Protein AF-A0A3P1WGZ5-F1 (afdb_monomer_lite)

Structure (mmCIF, N/CA/C/O backbone):
data_AF-A0A3P1WGZ5-F1
#
_entry.id   AF-A0A3P1WGZ5-F1
#
loop_
_atom_site.group_PDB
_atom_site.id
_atom_site.type_symbol
_atom_site.label_atom_id
_atom_site.label_alt_id
_atom_site.label_comp_id
_atom_site.label_asym_id
_atom_site.label_entity_id
_atom_site.label_seq_id
_atom_site.pdbx_PDB_ins_code
_atom_site.Cartn_x
_atom_site.Cartn_y
_atom_site.Cartn_z
_atom_site.occupancy
_atom_site.B_iso_or_equiv
_atom_site.auth_seq_id
_atom_site.auth_comp_id
_atom_site.auth_asym_id
_atom_site.auth_atom_id
_atom_site.pdbx_PDB_model_num
ATOM 1 N N . MET A 1 1 ? -11.649 12.229 17.590 1.00 57.16 1 MET A N 1
ATOM 2 C CA . MET A 1 1 ? -11.591 11.712 16.205 1.00 57.16 1 MET A CA 1
ATOM 3 C C . MET A 1 1 ? -12.586 10.588 16.019 1.00 57.16 1 MET A C 1
ATOM 5 O O . MET A 1 1 ? -12.747 9.781 16.928 1.00 57.16 1 MET A O 1
ATOM 9 N N . ARG A 1 2 ? -13.285 10.569 14.882 1.00 65.25 2 ARG A N 1
ATOM 10 C CA . ARG A 1 2 ? -14.343 9.593 14.592 1.00 65.25 2 ARG A CA 1
ATOM 11 C C . ARG A 1 2 ? -13.749 8.397 13.845 1.00 65.25 2 ARG A C 1
ATOM 13 O O . ARG A 1 2 ? -13.117 8.584 12.813 1.00 65.25 2 ARG A O 1
ATOM 20 N N . GLU A 1 3 ? -13.953 7.189 14.363 1.00 76.06 3 GLU A N 1
ATOM 21 C CA . GLU A 1 3 ? -13.546 5.959 13.672 1.00 76.06 3 GLU A CA 1
ATOM 22 C C . GLU A 1 3 ? -14.328 5.791 12.366 1.00 76.06 3 GLU A C 1
ATOM 24 O O . GLU A 1 3 ? -15.532 6.062 12.319 1.00 76.06 3 GLU A O 1
ATOM 29 N N . GLY A 1 4 ? -13.640 5.363 11.307 1.00 80.19 4 GLY A N 1
ATOM 30 C CA . GLY A 1 4 ? -14.270 5.056 10.030 1.00 80.19 4 GLY A CA 1
ATOM 31 C C . GLY A 1 4 ? -14.997 3.713 10.042 1.00 80.19 4 GLY A C 1
ATOM 32 O O . GLY A 1 4 ? -14.617 2.790 10.761 1.00 80.19 4 GLY A O 1
ATOM 33 N N . HIS A 1 5 ? -16.026 3.584 9.205 1.00 86.38 5 HIS A N 1
ATOM 34 C CA . HIS A 1 5 ? -16.727 2.315 9.041 1.00 86.38 5 HIS A CA 1
ATOM 35 C C . HIS A 1 5 ? -15.844 1.267 8.323 1.00 86.38 5 HIS A C 1
ATOM 37 O O . HIS A 1 5 ? -15.332 1.554 7.235 1.00 86.38 5 HIS A O 1
ATOM 43 N N . PRO A 1 6 ? -15.684 0.043 8.871 1.00 85.25 6 PRO A N 1
ATOM 44 C CA . PRO A 1 6 ? -14.726 -0.951 8.369 1.00 85.25 6 PRO A CA 1
ATOM 45 C C . PRO A 1 6 ? -15.051 -1.430 6.949 1.00 85.25 6 PRO A C 1
ATOM 47 O O . PRO A 1 6 ? -14.148 -1.592 6.140 1.00 85.25 6 PRO A O 1
ATOM 50 N N . VAL A 1 7 ? -16.337 -1.573 6.601 1.00 87.19 7 VAL A N 1
ATOM 51 C CA . VAL A 1 7 ? -16.760 -1.995 5.247 1.00 87.19 7 VAL A CA 1
ATOM 52 C C . VAL A 1 7 ? -16.397 -0.958 4.181 1.00 87.19 7 VAL A C 1
ATOM 54 O O . VAL A 1 7 ? -15.969 -1.323 3.092 1.00 87.19 7 VAL A O 1
ATOM 57 N N . VAL A 1 8 ? -16.522 0.337 4.496 1.00 86.94 8 VAL A N 1
ATOM 58 C CA . VAL A 1 8 ? -16.190 1.406 3.541 1.00 86.94 8 VAL A CA 1
ATOM 59 C C . VAL A 1 8 ? -14.690 1.414 3.281 1.00 86.94 8 VAL A C 1
ATOM 61 O O . VAL A 1 8 ? -14.266 1.457 2.134 1.00 86.94 8 VAL A O 1
ATOM 64 N N . TRP A 1 9 ? -13.888 1.289 4.340 1.00 88.44 9 TRP A N 1
ATOM 65 C CA . TRP A 1 9 ? -12.436 1.200 4.218 1.00 88.44 9 TRP A CA 1
ATOM 66 C C . TRP A 1 9 ? -11.962 -0.078 3.536 1.00 88.44 9 TRP A C 1
ATOM 68 O O . TRP A 1 9 ? -11.010 -0.009 2.766 1.00 88.44 9 TRP A O 1
ATOM 78 N N . LEU A 1 10 ? -12.631 -1.213 3.757 1.00 89.44 10 LEU A N 1
ATOM 79 C CA . LEU A 1 10 ? -12.366 -2.439 3.006 1.00 89.44 10 LEU A CA 1
ATOM 80 C C . LEU A 1 10 ? -12.596 -2.208 1.508 1.00 89.44 10 LEU A C 1
ATOM 82 O O . LEU A 1 10 ? -11.723 -2.518 0.706 1.00 89.44 10 LEU A O 1
ATOM 86 N N . GLY A 1 11 ? -13.725 -1.588 1.148 1.00 87.25 11 GLY A N 1
ATOM 87 C CA . GLY A 1 11 ? -14.019 -1.191 -0.228 1.00 87.25 11 GLY A CA 1
ATOM 88 C C . GLY A 1 11 ? -12.949 -0.266 -0.812 1.00 87.25 11 GLY A C 1
ATOM 89 O O . GLY A 1 11 ? -12.490 -0.499 -1.925 1.00 87.25 11 GLY A O 1
ATOM 90 N N . THR A 1 12 ? -12.488 0.731 -0.051 1.00 88.31 12 THR A N 1
ATOM 91 C CA . THR A 1 12 ? -11.393 1.625 -0.464 1.00 88.31 12 THR A CA 1
ATOM 92 C C . THR A 1 12 ? -10.085 0.875 -0.686 1.00 88.31 12 THR A C 1
ATOM 94 O O . THR A 1 12 ? -9.432 1.106 -1.698 1.00 88.31 12 THR A O 1
ATOM 97 N N . VAL A 1 13 ? -9.701 -0.035 0.215 1.00 91.94 13 VAL A N 1
ATOM 98 C CA . VAL A 1 13 ? -8.492 -0.857 0.055 1.00 91.94 13 VAL A CA 1
ATOM 99 C C . VAL A 1 13 ? -8.608 -1.710 -1.207 1.00 91.94 13 VAL A C 1
ATOM 101 O O . VAL A 1 13 ? -7.726 -1.645 -2.054 1.00 91.94 13 VAL A O 1
ATOM 104 N N . CYS A 1 14 ? -9.716 -2.432 -1.394 1.00 89.88 14 CYS A N 1
ATOM 105 C CA . CYS A 1 14 ? -9.933 -3.254 -2.584 1.00 89.88 14 CYS A CA 1
ATOM 106 C C . CYS A 1 14 ? -9.914 -2.427 -3.880 1.00 89.88 14 CYS A C 1
ATOM 108 O O . CYS A 1 14 ? -9.246 -2.812 -4.839 1.00 89.88 14 CYS A O 1
ATOM 110 N N . ALA A 1 15 ? -10.597 -1.280 -3.914 1.00 86.62 15 ALA A N 1
ATOM 111 C CA . ALA A 1 15 ? -10.634 -0.402 -5.082 1.00 86.62 15 ALA A CA 1
ATOM 112 C C . ALA A 1 15 ? -9.248 0.177 -5.406 1.00 86.62 15 ALA A C 1
ATOM 114 O O . ALA A 1 15 ? -8.806 0.144 -6.548 1.00 86.62 15 ALA A O 1
ATOM 115 N N . VAL A 1 16 ? -8.511 0.656 -4.402 1.00 89.25 16 VAL A N 1
ATOM 116 C CA . VAL A 1 16 ? -7.160 1.193 -4.610 1.00 89.25 16 VAL A CA 1
ATOM 117 C C . VAL A 1 16 ? -6.189 0.096 -5.039 1.00 89.25 16 VAL A C 1
ATOM 119 O O . VAL A 1 16 ? -5.400 0.325 -5.948 1.00 89.25 16 VAL A O 1
ATOM 122 N N . THR A 1 17 ? -6.246 -1.096 -4.441 1.00 90.25 17 THR A N 1
ATOM 123 C CA . THR A 1 17 ? -5.382 -2.218 -4.830 1.00 90.25 17 THR A CA 1
ATOM 124 C C . THR A 1 17 ? -5.672 -2.684 -6.254 1.00 90.25 17 THR A C 1
ATOM 126 O O . THR A 1 17 ? -4.737 -2.885 -7.023 1.00 90.25 17 THR A O 1
ATOM 129 N N . THR A 1 18 ? -6.943 -2.809 -6.638 1.00 87.38 18 THR A N 1
ATOM 130 C CA . THR A 1 18 ? -7.318 -3.185 -8.013 1.00 87.38 18 THR A CA 1
ATOM 131 C C . THR A 1 18 ? -6.883 -2.129 -9.026 1.00 87.38 18 THR A C 1
ATOM 133 O O . THR A 1 18 ? -6.305 -2.490 -10.048 1.00 87.38 18 THR A O 1
ATOM 136 N N . VAL A 1 19 ? -7.045 -0.836 -8.719 1.00 85.88 19 VAL A N 1
ATOM 137 C CA . VAL A 1 19 ? -6.511 0.257 -9.552 1.00 85.88 19 VAL A CA 1
ATOM 138 C C . VAL A 1 19 ? -4.992 0.196 -9.640 1.00 85.88 19 VAL A C 1
ATOM 140 O O . VAL A 1 19 ? -4.451 0.273 -10.738 1.00 85.88 19 VAL A O 1
ATOM 143 N N . ALA A 1 20 ? -4.304 0.027 -8.511 1.00 88.75 20 ALA A N 1
ATOM 144 C CA . ALA A 1 20 ? -2.849 0.006 -8.453 1.00 88.75 20 ALA A CA 1
ATOM 145 C C . ALA A 1 20 ? -2.246 -1.144 -9.270 1.00 88.75 20 ALA A C 1
ATOM 147 O O . ALA A 1 20 ? -1.218 -0.955 -9.910 1.00 88.75 20 ALA A O 1
ATOM 148 N N . VAL A 1 21 ? -2.880 -2.318 -9.261 1.00 88.19 21 VAL A N 1
ATOM 149 C CA . VAL A 1 21 ? -2.417 -3.497 -10.010 1.00 88.19 21 VAL A CA 1
ATOM 150 C C . VAL A 1 21 ? -2.845 -3.447 -11.480 1.00 88.19 21 VAL A C 1
ATOM 152 O O . VAL A 1 21 ? -2.109 -3.919 -12.341 1.00 88.19 21 VAL A O 1
ATOM 155 N N . GLY A 1 22 ? -4.023 -2.892 -11.777 1.00 82.56 22 GLY A N 1
ATOM 156 C CA . GLY A 1 22 ? -4.609 -2.909 -13.119 1.00 82.56 22 GLY A CA 1
ATOM 157 C C . GLY A 1 22 ? -4.162 -1.778 -14.046 1.00 82.56 22 GLY A C 1
ATOM 158 O O . GLY A 1 22 ? -4.355 -1.883 -15.254 1.00 82.56 22 GLY A O 1
ATOM 159 N N . THR A 1 23 ? -3.586 -0.693 -13.519 1.00 81.19 23 THR A N 1
ATOM 160 C CA . THR A 1 23 ? -3.207 0.476 -14.327 1.00 81.19 23 THR A CA 1
ATOM 161 C C . THR A 1 23 ? -1.720 0.493 -14.678 1.00 81.19 23 THR A C 1
ATOM 163 O O . THR A 1 23 ? -0.855 0.255 -13.837 1.00 81.19 23 THR A O 1
ATOM 166 N N . THR A 1 24 ? -1.412 0.863 -15.919 1.00 81.88 24 THR A N 1
ATOM 167 C CA . THR A 1 24 ? -0.047 1.156 -16.394 1.00 81.88 24 THR A CA 1
ATOM 168 C C . THR A 1 24 ? 0.237 2.662 -16.461 1.00 81.88 24 THR A C 1
ATOM 170 O O . THR A 1 24 ? 1.348 3.082 -16.781 1.00 81.88 24 THR A O 1
ATOM 173 N N . ASN A 1 25 ? -0.751 3.501 -16.127 1.00 83.25 25 ASN A N 1
ATOM 174 C CA . ASN A 1 25 ? -0.640 4.955 -16.210 1.00 83.25 25 ASN A CA 1
ATOM 175 C C . ASN A 1 25 ? 0.174 5.527 -15.039 1.00 83.25 25 ASN A C 1
ATOM 177 O O . ASN A 1 25 ? -0.359 5.772 -13.953 1.00 83.25 25 ASN A O 1
ATOM 181 N N . LEU A 1 26 ? 1.453 5.815 -15.289 1.00 85.19 26 LEU A N 1
ATOM 182 C CA . LEU A 1 26 ? 2.400 6.372 -14.313 1.00 85.19 26 LEU A CA 1
ATOM 183 C C . LEU A 1 26 ? 1.902 7.656 -13.638 1.00 85.19 26 LEU A C 1
ATOM 185 O O . LEU A 1 26 ? 1.969 7.770 -12.416 1.00 85.19 26 LEU A O 1
ATOM 189 N N . ILE A 1 27 ? 1.369 8.605 -14.417 1.00 85.81 27 ILE A N 1
ATOM 190 C CA . ILE A 1 27 ? 0.867 9.889 -13.896 1.00 85.81 27 ILE A CA 1
ATOM 191 C C . ILE A 1 27 ? -0.293 9.649 -12.924 1.00 85.81 27 ILE A C 1
ATOM 193 O O . ILE A 1 27 ? -0.333 10.226 -11.838 1.00 85.81 27 ILE A O 1
ATOM 197 N N . GLY A 1 28 ? -1.209 8.749 -13.288 1.00 83.12 28 GLY A N 1
ATOM 198 C CA . GLY A 1 28 ? -2.338 8.383 -12.444 1.00 83.12 28 GLY A CA 1
ATOM 199 C C . GLY A 1 28 ? -1.901 7.730 -11.132 1.00 83.12 28 GLY A C 1
ATOM 200 O O . GLY A 1 28 ? -2.386 8.104 -10.066 1.00 83.12 28 GLY A O 1
ATOM 201 N N . LEU A 1 29 ? -0.939 6.804 -11.190 1.00 87.44 29 LEU A N 1
ATOM 202 C CA . LEU A 1 29 ? -0.378 6.160 -9.999 1.00 87.44 29 LEU A CA 1
ATOM 203 C C . LEU A 1 29 ? 0.360 7.144 -9.092 1.00 87.44 29 LEU A C 1
ATOM 205 O O . LEU A 1 29 ? 0.154 7.121 -7.881 1.00 87.44 29 LEU A O 1
ATOM 209 N N . ALA A 1 30 ? 1.190 8.021 -9.657 1.00 90.00 30 ALA A N 1
ATOM 210 C CA . ALA A 1 30 ? 1.905 9.040 -8.893 1.00 90.00 30 ALA A CA 1
ATOM 211 C C . ALA A 1 30 ? 0.924 9.975 -8.171 1.00 90.00 30 ALA A C 1
ATOM 213 O O . ALA A 1 30 ? 1.084 10.254 -6.981 1.00 90.00 30 ALA A O 1
ATOM 214 N N . TRP A 1 31 ? -0.140 10.391 -8.862 1.00 91.56 31 TRP A N 1
ATOM 215 C CA . TRP A 1 31 ? -1.196 11.206 -8.274 1.00 91.56 31 TRP A CA 1
ATOM 216 C C . TRP A 1 31 ? -1.963 10.473 -7.167 1.00 91.56 31 TRP A C 1
ATOM 218 O O . TRP A 1 31 ? -2.209 11.037 -6.101 1.00 91.56 31 TRP A O 1
ATOM 228 N N . LEU A 1 32 ? -2.297 9.197 -7.378 1.00 89.56 32 LEU A N 1
ATOM 229 C CA . LEU A 1 32 ? -2.940 8.352 -6.371 1.00 89.56 32 LEU A CA 1
ATOM 230 C C . LEU A 1 32 ? -2.070 8.216 -5.114 1.00 89.56 32 LEU A C 1
ATOM 232 O O . LEU A 1 32 ? -2.565 8.387 -4.001 1.00 89.56 32 LEU A O 1
ATOM 236 N N . VAL A 1 33 ? -0.768 7.971 -5.285 1.00 93.12 33 VAL A N 1
ATOM 237 C CA . VAL A 1 33 ? 0.209 7.931 -4.188 1.00 93.12 33 VAL A CA 1
ATOM 238 C C . VAL A 1 33 ? 0.245 9.268 -3.445 1.00 93.12 33 VAL A C 1
ATOM 240 O O . VAL A 1 33 ? 0.176 9.273 -2.217 1.00 93.12 33 VAL A O 1
ATOM 243 N N . ALA A 1 34 ? 0.275 10.398 -4.155 1.00 92.75 34 ALA A N 1
ATOM 244 C CA . ALA A 1 34 ? 0.248 11.728 -3.546 1.00 92.75 34 ALA A CA 1
ATOM 245 C C . ALA A 1 34 ? -1.057 11.995 -2.767 1.00 92.75 34 ALA A C 1
ATOM 247 O O . ALA A 1 34 ? -1.027 12.539 -1.658 1.00 92.75 34 ALA A O 1
ATOM 248 N N . CYS A 1 35 ? -2.205 11.554 -3.289 1.00 90.75 35 CYS A N 1
ATOM 249 C CA . CYS A 1 35 ? -3.498 11.647 -2.605 1.00 90.75 35 CYS A CA 1
ATOM 250 C C . CYS A 1 35 ? -3.530 10.800 -1.325 1.00 90.75 35 CYS A C 1
ATOM 252 O O . CYS A 1 35 ? -3.989 11.268 -0.287 1.00 90.75 35 CYS A O 1
ATOM 254 N N . LEU A 1 36 ? -3.007 9.572 -1.363 1.00 91.88 36 LEU A N 1
ATOM 255 C CA . LEU A 1 36 ? -2.927 8.697 -0.188 1.00 91.88 36 LEU A CA 1
ATOM 256 C C . LEU A 1 36 ? -1.946 9.234 0.859 1.00 91.88 36 LEU A C 1
ATOM 258 O O . LEU A 1 36 ? -2.242 9.210 2.055 1.00 91.88 36 LEU A O 1
ATOM 262 N N . ALA A 1 37 ? -0.799 9.750 0.410 1.00 91.81 37 ALA A N 1
ATOM 263 C CA . ALA A 1 37 ? 0.204 10.358 1.270 1.00 91.81 37 ALA A CA 1
ATOM 264 C C . ALA A 1 37 ? -0.358 11.583 2.001 1.00 91.81 37 ALA A C 1
ATOM 266 O O . ALA A 1 37 ? -0.303 11.656 3.229 1.00 91.81 37 ALA A O 1
ATOM 267 N N . SER A 1 38 ? -0.963 12.512 1.258 1.00 90.25 38 SER A N 1
ATOM 268 C CA . SER A 1 38 ? -1.595 13.701 1.834 1.00 90.25 38 SER A CA 1
ATOM 269 C C . SER A 1 38 ? -2.758 13.337 2.758 1.00 90.25 38 SER A C 1
ATOM 271 O O . SER A 1 38 ? -2.822 13.855 3.871 1.00 90.25 38 SER A O 1
ATOM 273 N N . ALA A 1 39 ? -3.615 12.382 2.379 1.00 88.19 39 ALA A N 1
ATOM 274 C CA . ALA A 1 39 ? -4.696 11.897 3.232 1.00 88.19 39 ALA A CA 1
ATOM 275 C C . ALA A 1 39 ? -4.179 11.363 4.580 1.00 88.19 39 ALA A C 1
ATOM 277 O O . ALA A 1 39 ? -4.708 11.741 5.623 1.00 88.19 39 ALA A O 1
ATOM 278 N N . GLY A 1 40 ? -3.130 10.534 4.591 1.00 85.94 40 GLY A N 1
ATOM 279 C CA . GLY A 1 40 ? -2.569 9.984 5.834 1.00 85.94 40 GLY A CA 1
ATOM 280 C C . GLY A 1 40 ? -1.846 11.002 6.711 1.00 85.94 40 GLY A C 1
ATOM 281 O O . GLY A 1 40 ? -1.897 10.915 7.942 1.00 85.94 40 GLY A O 1
ATOM 282 N N . LEU A 1 41 ? -1.228 12.016 6.104 1.00 87.75 41 LEU A N 1
ATOM 283 C CA . LEU A 1 41 ? -0.618 13.122 6.844 1.00 87.75 41 LEU A CA 1
ATOM 284 C C . LEU A 1 41 ? -1.680 14.049 7.461 1.00 87.75 41 LEU A C 1
ATOM 286 O O . LEU A 1 41 ? -1.555 14.425 8.629 1.00 87.75 41 LEU A O 1
ATOM 290 N N . LEU A 1 42 ? -2.751 14.357 6.721 1.00 87.12 42 LEU A N 1
ATOM 291 C CA . LEU A 1 42 ? -3.853 15.229 7.159 1.00 87.12 42 LEU A CA 1
ATOM 292 C C . LEU A 1 42 ? -4.784 14.561 8.178 1.00 87.12 42 LEU A C 1
ATOM 294 O O . LEU A 1 42 ? -5.295 15.220 9.076 1.00 87.12 42 LEU A O 1
ATOM 298 N N . ALA A 1 43 ? -4.955 13.244 8.077 1.00 82.31 43 ALA A N 1
ATOM 299 C CA . ALA A 1 43 ? -5.749 12.398 8.964 1.00 82.31 43 ALA A CA 1
ATOM 300 C C . ALA A 1 43 ? -5.510 12.606 10.465 1.00 82.31 43 ALA A C 1
ATOM 302 O O . ALA A 1 43 ? -6.377 12.309 11.281 1.00 82.31 43 ALA A O 1
ATOM 303 N N . ALA A 1 44 ? -4.303 13.026 10.837 1.00 69.88 44 ALA A N 1
ATOM 304 C CA . ALA A 1 44 ? -3.935 13.507 12.158 1.00 69.88 44 ALA A CA 1
ATOM 305 C C . ALA A 1 44 ? -4.231 12.616 13.400 1.00 69.88 44 ALA A C 1
ATOM 307 O O . ALA A 1 44 ? -3.976 13.065 14.520 1.00 69.88 44 ALA A O 1
ATOM 308 N N . GLY A 1 45 ? -4.698 11.370 13.253 1.00 70.56 45 GLY A N 1
ATOM 309 C CA . GLY A 1 45 ? -5.323 10.630 14.359 1.00 70.56 45 GLY A CA 1
ATOM 310 C C . GLY A 1 45 ? -4.465 9.840 15.337 1.00 70.56 45 GLY A C 1
ATOM 311 O O . GLY A 1 45 ? -3.270 9.688 15.132 1.00 70.56 45 GLY A O 1
ATOM 312 N N . PRO A 1 46 ? -5.064 9.293 16.414 1.00 69.94 46 PRO A N 1
ATOM 313 C CA . PRO A 1 46 ? -4.336 8.645 17.516 1.00 69.94 46 PRO A CA 1
ATOM 314 C C . PRO A 1 46 ? -3.464 7.464 17.060 1.00 69.94 46 PRO A C 1
ATOM 316 O O . PRO A 1 46 ? -2.513 7.086 17.735 1.00 69.94 46 PRO A O 1
ATOM 319 N N . ARG A 1 47 ? -3.754 6.916 15.876 1.00 81.00 47 ARG A N 1
ATOM 320 C CA . ARG A 1 47 ? -3.056 5.793 15.252 1.00 81.00 47 ARG A CA 1
ATOM 321 C C . ARG A 1 47 ? -2.068 6.224 14.154 1.00 81.00 47 ARG A C 1
ATOM 323 O O . ARG A 1 47 ? -1.759 5.414 13.283 1.00 81.00 47 ARG A O 1
ATOM 330 N N . ARG A 1 48 ? -1.551 7.471 14.161 1.00 85.25 48 ARG A N 1
ATOM 331 C CA . ARG A 1 48 ? -0.587 7.957 13.132 1.00 85.25 48 ARG A CA 1
ATOM 332 C C . ARG A 1 48 ? 0.595 7.008 12.938 1.00 85.25 48 ARG A C 1
ATOM 334 O O . ARG A 1 48 ? 1.102 6.886 11.830 1.00 85.25 48 ARG A O 1
ATOM 341 N N . ALA A 1 49 ? 1.009 6.322 14.004 1.00 84.00 49 ALA A N 1
ATOM 342 C CA . ALA A 1 49 ? 2.108 5.370 13.952 1.00 84.00 49 ALA A CA 1
ATOM 343 C C . ALA A 1 49 ? 1.903 4.264 12.897 1.00 84.00 49 ALA A C 1
ATOM 345 O O . ALA A 1 49 ? 2.852 3.937 12.189 1.00 84.00 49 ALA A O 1
ATOM 346 N N . SER A 1 50 ? 0.673 3.757 12.728 1.00 85.88 50 SER A N 1
ATOM 347 C CA . SER A 1 50 ? 0.326 2.786 11.675 1.00 85.88 50 SER A CA 1
ATOM 348 C C . SER A 1 50 ? 0.699 3.313 10.288 1.00 85.88 50 SER A C 1
ATOM 350 O O . SER A 1 50 ? 1.411 2.654 9.532 1.00 85.88 50 SER A O 1
ATOM 352 N N . PHE A 1 51 ? 0.293 4.548 9.982 1.00 88.81 51 PHE A N 1
ATOM 353 C CA . PHE A 1 51 ? 0.596 5.180 8.703 1.00 88.81 51 PHE A CA 1
ATOM 354 C C . PHE A 1 51 ? 2.086 5.492 8.543 1.00 88.81 51 PHE A C 1
ATOM 356 O O . PHE A 1 51 ? 2.639 5.266 7.475 1.00 88.81 51 PHE A O 1
ATOM 363 N N . THR A 1 52 ? 2.780 5.934 9.597 1.00 88.69 52 THR A N 1
ATOM 364 C CA . THR A 1 52 ? 4.231 6.183 9.507 1.00 88.69 52 THR A CA 1
ATOM 365 C C . THR A 1 52 ? 5.039 4.911 9.252 1.00 88.69 52 THR A C 1
ATOM 367 O O . THR A 1 52 ? 6.017 4.951 8.510 1.00 88.69 52 THR A O 1
ATOM 370 N N . VAL A 1 53 ? 4.627 3.774 9.825 1.00 87.75 53 VAL A N 1
ATOM 371 C CA . VAL A 1 53 ? 5.261 2.475 9.558 1.00 87.75 53 VAL A CA 1
ATOM 372 C C . VAL A 1 53 ? 4.998 2.057 8.114 1.00 87.75 53 VAL A C 1
ATOM 374 O O . VAL A 1 53 ? 5.931 1.655 7.425 1.00 87.75 53 VAL A O 1
ATOM 377 N N . ALA A 1 54 ? 3.765 2.222 7.630 1.00 89.56 54 ALA A N 1
ATOM 378 C CA . ALA A 1 54 ? 3.419 1.952 6.238 1.00 89.56 54 ALA A CA 1
ATOM 379 C C . ALA A 1 54 ? 4.164 2.862 5.250 1.00 89.56 54 ALA A C 1
ATOM 381 O O . ALA A 1 54 ? 4.627 2.383 4.222 1.00 89.56 54 ALA A O 1
ATOM 382 N N . LEU A 1 55 ? 4.347 4.144 5.576 1.00 90.69 55 LEU A N 1
ATOM 383 C CA . LEU A 1 55 ? 5.147 5.083 4.790 1.00 90.69 55 LEU A CA 1
ATOM 384 C C . LEU A 1 55 ? 6.619 4.649 4.741 1.00 90.69 55 LEU A C 1
ATOM 386 O O . LEU A 1 55 ? 7.223 4.643 3.674 1.00 90.69 55 LEU A O 1
ATOM 390 N N . GLY A 1 56 ? 7.187 4.225 5.874 1.00 89.88 56 GLY A N 1
ATOM 391 C CA . GLY A 1 56 ? 8.537 3.660 5.917 1.00 89.88 56 GLY A CA 1
ATOM 392 C C . GLY A 1 56 ? 8.665 2.388 5.074 1.00 89.88 56 GLY A C 1
ATOM 393 O O . GLY A 1 56 ? 9.606 2.259 4.294 1.00 89.88 56 GLY A O 1
ATOM 394 N N . ALA A 1 57 ? 7.694 1.476 5.172 1.00 89.81 57 ALA A N 1
ATOM 395 C CA . ALA A 1 57 ? 7.642 0.273 4.345 1.00 89.81 57 ALA A CA 1
ATOM 396 C C . ALA A 1 57 ? 7.496 0.612 2.853 1.00 89.81 57 ALA A C 1
ATOM 398 O O . ALA A 1 57 ? 8.155 -0.007 2.022 1.00 89.81 57 ALA A O 1
ATOM 399 N N . ALA A 1 58 ? 6.690 1.618 2.508 1.00 90.31 58 ALA A N 1
ATOM 400 C CA . ALA A 1 58 ? 6.518 2.088 1.141 1.00 90.31 58 ALA A CA 1
ATOM 401 C C . ALA A 1 58 ? 7.823 2.643 0.558 1.00 90.31 58 ALA A C 1
ATOM 403 O O . ALA A 1 58 ? 8.186 2.277 -0.554 1.00 90.31 58 ALA A O 1
ATOM 404 N N . LEU A 1 59 ? 8.576 3.439 1.324 1.00 90.69 59 LEU A N 1
ATOM 405 C CA . LEU A 1 59 ? 9.888 3.944 0.903 1.00 90.69 59 LEU A CA 1
ATOM 406 C C . LEU A 1 59 ? 10.901 2.814 0.690 1.00 90.69 59 LEU A C 1
ATOM 408 O O . LEU A 1 59 ? 11.600 2.802 -0.319 1.00 90.69 59 LEU A O 1
ATOM 412 N N . LEU A 1 60 ? 10.956 1.840 1.604 1.00 92.06 60 LEU A N 1
ATOM 413 C CA . LEU A 1 60 ? 11.810 0.659 1.445 1.00 92.06 60 LEU A CA 1
ATOM 414 C C . LEU A 1 60 ? 11.407 -0.174 0.224 1.00 92.06 60 LEU A C 1
ATOM 416 O O . LEU A 1 60 ? 12.270 -0.655 -0.502 1.00 92.06 60 LEU A O 1
ATOM 420 N N . THR A 1 61 ? 10.106 -0.314 -0.025 1.00 90.06 61 THR A N 1
ATOM 421 C CA . THR A 1 61 ? 9.582 -1.046 -1.184 1.00 90.06 61 THR A CA 1
ATOM 422 C C . THR A 1 61 ? 9.899 -0.318 -2.486 1.00 90.06 61 THR A C 1
ATOM 424 O O . THR A 1 61 ? 10.326 -0.951 -3.446 1.00 90.06 61 THR A O 1
ATOM 427 N N . ALA A 1 62 ? 9.753 1.007 -2.519 1.00 87.62 62 ALA A N 1
ATOM 428 C CA . ALA A 1 62 ? 10.142 1.824 -3.660 1.00 87.62 62 ALA A CA 1
ATOM 429 C C . ALA A 1 62 ? 11.645 1.693 -3.940 1.00 87.62 62 ALA A C 1
ATOM 431 O O . ALA A 1 62 ? 12.029 1.419 -5.074 1.00 87.62 62 ALA A O 1
ATOM 432 N N . LEU A 1 63 ? 12.482 1.788 -2.901 1.00 89.81 63 LEU A N 1
ATOM 433 C CA . LEU A 1 63 ? 13.927 1.600 -3.014 1.00 89.81 63 LEU A CA 1
ATOM 434 C C . LEU A 1 63 ? 14.276 0.196 -3.529 1.00 89.81 63 LEU A C 1
ATOM 436 O O . LEU A 1 63 ? 15.078 0.055 -4.450 1.00 89.81 63 LEU A O 1
ATOM 440 N N . TRP A 1 64 ? 13.636 -0.842 -2.989 1.00 92.25 64 TRP A N 1
ATOM 441 C CA . TRP A 1 64 ? 13.814 -2.214 -3.456 1.00 92.25 64 TRP A CA 1
ATOM 442 C C . TRP A 1 64 ? 13.482 -2.353 -4.939 1.00 92.25 64 TRP A C 1
ATOM 444 O O . TRP A 1 64 ? 14.286 -2.895 -5.690 1.00 92.25 64 TRP A O 1
ATOM 454 N N . TRP A 1 65 ? 12.339 -1.825 -5.384 1.00 88.75 65 TRP A N 1
ATOM 455 C CA . TRP A 1 65 ? 11.965 -1.870 -6.795 1.00 88.75 65 TRP A CA 1
ATOM 456 C C . TRP A 1 65 ? 12.936 -1.088 -7.674 1.00 88.75 65 TRP A C 1
ATOM 458 O O . TRP A 1 65 ? 13.302 -1.595 -8.727 1.00 88.75 65 TRP A O 1
ATOM 468 N N . THR A 1 66 ? 13.429 0.077 -7.240 1.00 85.06 66 THR A N 1
ATOM 469 C CA . THR A 1 66 ? 14.467 0.793 -7.999 1.00 85.06 66 THR A CA 1
ATOM 470 C C . THR A 1 66 ? 15.744 -0.035 -8.136 1.00 85.06 66 THR A C 1
ATOM 472 O O . THR A 1 66 ? 16.264 -0.175 -9.241 1.00 85.06 66 THR A O 1
ATOM 475 N N . ILE A 1 67 ? 16.200 -0.680 -7.058 1.00 87.56 67 ILE A N 1
ATOM 476 C CA . ILE A 1 67 ? 17.377 -1.555 -7.091 1.00 87.56 67 ILE A CA 1
ATOM 477 C C . ILE A 1 67 ? 17.119 -2.753 -8.005 1.00 87.56 67 ILE A C 1
ATOM 479 O O . ILE A 1 67 ? 17.940 -3.047 -8.866 1.00 87.56 67 ILE A O 1
ATOM 483 N N . ALA A 1 68 ? 15.964 -3.408 -7.874 1.00 86.69 68 ALA A N 1
ATOM 484 C CA . ALA A 1 68 ? 15.589 -4.554 -8.692 1.00 86.69 68 ALA A CA 1
ATOM 485 C C . ALA A 1 68 ? 15.537 -4.199 -10.183 1.00 86.69 68 ALA A C 1
ATOM 487 O O . ALA A 1 68 ? 15.961 -4.993 -11.011 1.00 86.69 68 ALA A O 1
ATOM 488 N N . THR A 1 69 ? 15.069 -3.001 -10.534 1.00 85.94 69 THR A N 1
ATOM 489 C CA . THR A 1 69 ? 14.973 -2.568 -11.938 1.00 85.94 69 THR A CA 1
ATOM 490 C C . THR A 1 69 ? 16.321 -2.279 -12.571 1.00 85.94 69 THR A C 1
ATOM 492 O O . THR A 1 69 ? 16.506 -2.541 -13.754 1.00 85.94 69 THR A O 1
ATOM 495 N N . VAL A 1 70 ? 17.267 -1.783 -11.773 1.00 84.25 70 VAL A N 1
ATOM 496 C CA . VAL A 1 70 ? 18.653 -1.555 -12.190 1.00 84.25 70 VAL A CA 1
ATOM 497 C C . VAL A 1 70 ? 19.416 -2.882 -12.253 1.00 84.25 70 VAL A C 1
ATOM 499 O O . VAL A 1 70 ? 20.190 -3.106 -13.176 1.00 84.25 70 VAL A O 1
ATOM 502 N N . ALA A 1 71 ? 19.184 -3.779 -11.293 1.00 84.19 71 ALA A N 1
ATOM 503 C CA . ALA A 1 71 ? 19.865 -5.067 -11.209 1.00 84.19 71 ALA A CA 1
ATOM 504 C C . ALA A 1 71 ? 19.364 -6.080 -12.252 1.00 84.19 71 ALA A C 1
ATOM 506 O O . ALA A 1 71 ? 20.158 -6.877 -12.746 1.00 84.19 71 ALA A O 1
ATOM 507 N N . LEU A 1 72 ? 18.066 -6.058 -12.569 1.00 83.25 72 LEU A N 1
ATOM 508 C CA . LEU A 1 72 ? 17.376 -7.006 -13.448 1.00 83.25 72 LEU A CA 1
ATOM 509 C C . LEU A 1 72 ? 16.520 -6.238 -14.476 1.00 83.25 72 LEU A C 1
ATOM 511 O O . LEU A 1 72 ? 15.282 -6.250 -14.392 1.00 83.25 72 LEU A O 1
ATOM 515 N N . PRO A 1 73 ? 17.149 -5.530 -15.434 1.00 79.38 73 PRO A N 1
ATOM 516 C CA . PRO A 1 73 ? 16.416 -4.774 -16.439 1.00 79.38 73 PRO A CA 1
ATOM 517 C C . PRO A 1 73 ? 15.579 -5.728 -17.303 1.00 79.38 73 PRO A C 1
ATOM 519 O O . PRO A 1 73 ? 16.097 -6.597 -17.998 1.00 79.38 73 PRO A O 1
ATOM 522 N N . THR A 1 74 ? 14.254 -5.580 -17.242 1.00 74.75 74 THR A N 1
ATOM 523 C CA . THR A 1 74 ? 13.292 -6.399 -17.997 1.00 74.75 74 THR A CA 1
ATOM 524 C C . THR A 1 74 ? 12.383 -5.498 -18.825 1.00 74.75 74 THR A C 1
ATOM 526 O O . THR A 1 74 ? 11.426 -4.905 -18.326 1.00 74.75 74 THR A O 1
ATOM 529 N N . GLY A 1 75 ? 12.687 -5.365 -20.114 1.00 67.88 75 GLY A N 1
ATOM 530 C CA . GLY A 1 75 ? 11.872 -4.572 -21.028 1.00 67.88 75 GLY A CA 1
ATOM 531 C C . GLY A 1 75 ? 12.557 -4.312 -22.360 1.00 67.88 75 GLY A C 1
ATOM 532 O O . GLY A 1 75 ? 13.780 -4.222 -22.433 1.00 67.88 75 GLY A O 1
ATOM 533 N N . ALA A 1 76 ? 11.751 -4.167 -23.407 1.00 73.38 76 ALA A N 1
ATOM 534 C CA . ALA A 1 76 ? 12.203 -3.733 -24.721 1.00 73.38 76 ALA A CA 1
ATOM 535 C C . ALA A 1 76 ? 12.101 -2.205 -24.846 1.00 73.38 76 ALA A C 1
ATOM 537 O O . ALA A 1 76 ? 11.304 -1.567 -24.154 1.00 73.38 76 ALA A O 1
ATOM 538 N N . GLY A 1 77 ? 12.895 -1.618 -25.739 1.00 80.62 77 GLY A N 1
ATOM 539 C CA . GLY A 1 77 ? 12.852 -0.190 -26.043 1.00 80.62 77 GLY A CA 1
ATOM 540 C C . GLY A 1 77 ? 14.240 0.441 -26.124 1.00 80.62 77 GLY A C 1
ATOM 541 O O . GLY A 1 77 ? 15.242 -0.267 -26.018 1.00 80.62 77 GLY A O 1
ATOM 542 N N . PRO A 1 78 ? 14.304 1.771 -26.305 1.00 85.31 78 PRO A N 1
ATOM 543 C CA . PRO A 1 78 ? 15.569 2.481 -26.399 1.00 85.31 78 PRO A CA 1
ATOM 544 C C . PRO A 1 78 ? 16.361 2.335 -25.098 1.00 85.31 78 PRO A C 1
ATOM 546 O O . PRO A 1 78 ? 15.808 2.427 -23.996 1.00 85.31 78 PRO A O 1
ATOM 549 N N . THR A 1 79 ? 17.659 2.096 -25.242 1.00 86.75 79 THR A N 1
ATOM 550 C CA . THR A 1 79 ? 18.610 1.972 -24.139 1.00 86.75 79 THR A CA 1
ATOM 551 C C . THR A 1 79 ? 18.866 3.345 -23.528 1.00 86.75 79 THR A C 1
ATOM 553 O O . THR A 1 79 ? 19.300 4.261 -24.223 1.00 86.75 79 THR A O 1
ATOM 556 N N . LEU A 1 80 ? 18.595 3.494 -22.232 1.00 86.50 80 LEU A N 1
ATOM 557 C CA . LEU A 1 80 ? 18.865 4.724 -21.484 1.00 86.50 80 LEU A CA 1
ATOM 558 C C . LEU A 1 80 ? 20.269 4.713 -20.881 1.00 86.50 80 LEU A C 1
ATOM 560 O O . LEU A 1 80 ? 20.957 5.728 -20.879 1.00 86.50 80 LEU A O 1
ATOM 564 N N . LEU A 1 81 ? 20.670 3.565 -20.338 1.00 87.12 81 LEU A N 1
ATOM 565 C CA . LEU A 1 81 ? 21.928 3.392 -19.625 1.00 87.12 81 LEU A CA 1
ATOM 566 C C . LEU A 1 81 ? 22.417 1.959 -19.832 1.00 87.12 81 LEU A C 1
ATOM 568 O O . LEU A 1 81 ? 21.640 1.025 -19.657 1.00 87.12 81 LEU A O 1
ATOM 572 N N . SER A 1 82 ? 23.695 1.780 -20.155 1.00 85.44 82 SER A N 1
ATOM 573 C CA . SER A 1 82 ? 24.314 0.454 -20.190 1.00 85.44 82 SER A CA 1
ATOM 574 C C . SER A 1 82 ? 25.053 0.207 -18.877 1.00 85.44 82 SER A C 1
ATOM 576 O O . SER A 1 82 ? 25.943 0.973 -18.501 1.00 85.44 82 SER A O 1
ATOM 578 N N . ILE A 1 83 ? 24.636 -0.821 -18.139 1.00 86.25 83 ILE A N 1
ATOM 579 C CA . ILE A 1 83 ? 25.212 -1.202 -16.845 1.00 86.25 83 ILE A CA 1
ATOM 580 C C . ILE A 1 83 ? 26.140 -2.398 -17.078 1.00 86.25 83 ILE A C 1
ATOM 582 O O . ILE A 1 83 ? 25.747 -3.313 -17.809 1.00 86.25 83 ILE A O 1
ATOM 586 N N . PRO A 1 84 ? 27.331 -2.452 -16.445 1.00 85.00 84 PRO A N 1
ATOM 587 C CA . PRO A 1 84 ? 28.219 -3.603 -16.547 1.00 85.00 84 PRO A CA 1
ATOM 588 C C . PRO A 1 84 ? 27.466 -4.901 -16.262 1.00 85.00 84 PRO A C 1
ATOM 590 O O . PRO A 1 84 ? 26.834 -5.049 -15.213 1.00 85.00 84 PRO A O 1
ATOM 593 N N . ARG A 1 85 ? 27.514 -5.826 -17.220 1.00 83.50 85 ARG A N 1
ATOM 594 C CA . ARG A 1 85 ? 26.826 -7.109 -17.126 1.00 83.50 85 ARG A CA 1
ATOM 595 C C . ARG A 1 85 ? 27.696 -8.097 -16.359 1.00 83.50 85 ARG A C 1
ATOM 597 O O . ARG A 1 85 ? 28.853 -8.311 -16.712 1.00 83.50 85 ARG A O 1
ATOM 604 N N . TRP A 1 86 ? 27.128 -8.705 -15.328 1.00 84.31 86 TRP A N 1
ATOM 605 C CA . TRP A 1 86 ? 27.764 -9.758 -14.548 1.00 84.31 86 TRP A CA 1
ATOM 606 C C . TRP A 1 86 ? 26.932 -11.038 -14.610 1.00 84.31 86 TRP A C 1
ATOM 608 O O . TRP A 1 86 ? 25.724 -11.020 -14.375 1.00 84.31 86 TRP A O 1
ATOM 618 N N . GLU A 1 87 ? 27.585 -12.153 -14.934 1.00 86.00 87 GLU A N 1
ATOM 619 C CA . GLU A 1 87 ? 26.949 -13.459 -15.118 1.00 86.00 87 GLU A CA 1
ATOM 620 C C . GLU A 1 87 ? 27.558 -14.477 -14.146 1.00 86.00 87 GLU A C 1
ATOM 622 O O . GLU A 1 87 ? 28.578 -15.092 -14.455 1.00 86.00 87 GLU A O 1
ATOM 627 N N . PRO A 1 88 ? 26.982 -14.653 -12.944 1.00 82.81 88 PRO A N 1
ATOM 628 C CA . PRO A 1 88 ? 27.494 -15.615 -11.968 1.00 82.81 88 PRO A CA 1
ATOM 629 C C . PRO A 1 88 ? 27.241 -17.080 -12.343 1.00 82.81 88 PRO A C 1
ATOM 631 O O . PRO A 1 88 ? 27.824 -17.972 -11.729 1.00 82.81 88 PRO A O 1
ATOM 634 N N . GLY A 1 89 ? 26.363 -17.352 -13.310 1.00 85.62 89 GLY A N 1
ATOM 635 C CA . GLY A 1 89 ? 26.029 -18.707 -13.728 1.00 85.62 89 GLY A CA 1
ATOM 636 C C . GLY A 1 89 ? 25.054 -18.746 -14.906 1.00 85.62 89 GLY A C 1
ATOM 637 O O . GLY A 1 89 ? 24.521 -17.708 -15.309 1.00 85.62 89 GLY A O 1
ATOM 638 N N . PRO A 1 90 ? 24.802 -19.940 -15.467 1.00 81.81 90 PRO A N 1
ATOM 639 C CA . PRO A 1 90 ? 23.909 -20.100 -16.608 1.00 81.81 90 PRO A CA 1
ATOM 640 C C . PRO A 1 90 ? 22.495 -19.609 -16.266 1.00 81.81 90 PRO A C 1
ATOM 642 O O . PRO A 1 90 ? 21.877 -20.072 -15.310 1.00 81.81 90 PRO A O 1
ATOM 645 N N . GLY A 1 91 ? 21.993 -18.655 -17.052 1.00 76.12 91 GLY A N 1
ATOM 646 C CA . GLY A 1 91 ? 20.654 -18.078 -16.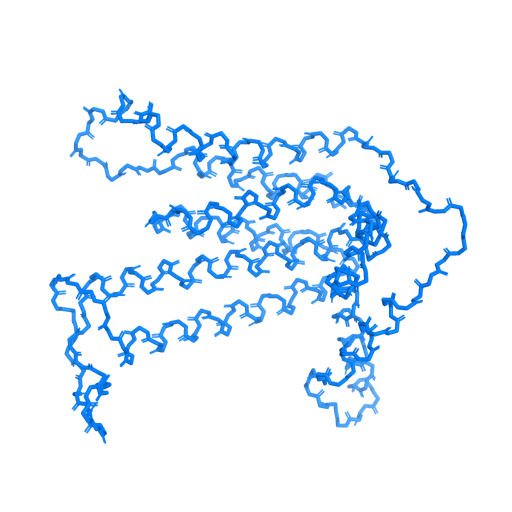899 1.00 76.12 91 GLY A CA 1
ATOM 647 C C . GLY A 1 91 ? 20.509 -17.008 -15.810 1.00 76.12 91 GLY A C 1
ATOM 648 O O . GLY A 1 91 ? 19.402 -16.510 -15.614 1.00 76.12 91 GLY A O 1
ATOM 649 N N . VAL A 1 92 ? 21.588 -16.629 -15.113 1.00 76.69 92 VAL A N 1
ATOM 650 C CA . VAL A 1 92 ? 21.574 -15.523 -14.144 1.00 76.69 92 VAL A CA 1
ATOM 651 C C . VAL A 1 92 ? 22.410 -14.378 -14.689 1.00 76.69 92 VAL A C 1
ATOM 653 O O . VAL A 1 92 ? 23.619 -14.506 -14.873 1.00 76.69 92 VAL A O 1
ATOM 656 N N . HIS A 1 93 ? 21.759 -13.243 -14.915 1.00 78.00 93 HIS A N 1
ATOM 657 C CA . HIS A 1 93 ? 22.397 -12.039 -15.425 1.00 78.00 93 HIS A CA 1
ATOM 658 C C . HIS A 1 93 ? 22.015 -10.867 -14.527 1.00 78.00 93 HIS A C 1
ATOM 660 O O . HIS A 1 93 ? 20.834 -10.648 -14.259 1.00 78.00 93 HIS A O 1
ATOM 666 N N . PHE A 1 94 ? 23.019 -10.129 -14.065 1.00 80.44 94 PHE A N 1
ATOM 667 C CA . PHE A 1 94 ? 22.852 -8.865 -13.363 1.00 80.44 94 PHE A CA 1
ATOM 668 C C . PHE A 1 94 ? 23.389 -7.733 -14.232 1.00 80.44 94 PHE A C 1
ATOM 670 O O . PHE A 1 94 ? 24.460 -7.858 -14.825 1.00 80.44 94 PHE A O 1
ATOM 677 N N . GLY A 1 95 ? 22.660 -6.625 -14.293 1.00 77.88 95 GLY A N 1
ATOM 678 C CA . GLY A 1 95 ? 23.003 -5.507 -15.170 1.00 77.88 95 GLY A CA 1
ATOM 679 C C . GLY A 1 95 ? 22.668 -5.779 -16.639 1.00 77.88 95 GLY A C 1
ATOM 680 O O . GLY A 1 95 ? 21.833 -6.624 -16.958 1.00 77.88 95 GLY A O 1
ATOM 681 N N . GLY A 1 96 ? 23.301 -5.029 -17.539 1.00 84.25 96 GLY A N 1
ATOM 682 C CA . GLY A 1 96 ? 22.915 -4.926 -18.945 1.00 84.25 96 GLY A CA 1
ATOM 683 C C . GLY A 1 96 ? 22.237 -3.595 -19.265 1.00 84.25 96 GLY A C 1
ATOM 684 O O . GLY A 1 96 ? 22.307 -2.635 -18.493 1.00 84.25 96 GLY A O 1
ATOM 685 N N . ASP A 1 97 ? 21.595 -3.525 -20.426 1.00 86.19 97 ASP A N 1
ATOM 686 C CA . ASP A 1 97 ? 21.005 -2.280 -20.904 1.00 86.19 97 ASP A CA 1
ATOM 687 C C . ASP A 1 97 ? 19.683 -1.986 -20.189 1.00 86.19 97 ASP A C 1
ATOM 689 O O . ASP A 1 97 ? 18.677 -2.681 -20.351 1.00 86.19 97 ASP A O 1
ATOM 693 N N . LEU A 1 98 ? 19.670 -0.911 -19.406 1.00 86.56 98 LEU A N 1
ATOM 694 C CA . LEU A 1 98 ? 18.459 -0.353 -18.833 1.00 86.56 98 LEU A CA 1
ATOM 695 C C . LEU A 1 98 ? 17.675 0.342 -19.947 1.00 86.56 98 LEU A C 1
ATOM 697 O O . LEU A 1 98 ? 17.991 1.460 -20.360 1.00 86.56 98 LEU A O 1
ATOM 701 N N . THR A 1 99 ? 16.643 -0.329 -20.445 1.00 89.38 99 THR A N 1
ATOM 702 C CA . THR A 1 99 ? 15.739 0.228 -21.453 1.00 89.38 99 THR A CA 1
ATOM 703 C C . THR A 1 99 ? 14.697 1.145 -20.819 1.00 89.38 99 THR A C 1
ATOM 705 O O . THR A 1 99 ? 14.336 1.001 -19.646 1.00 89.38 99 THR A O 1
ATOM 708 N N . LEU A 1 100 ? 14.152 2.069 -21.615 1.00 87.44 100 LEU A N 1
ATOM 709 C CA . LEU A 1 100 ? 13.027 2.905 -21.192 1.00 87.44 100 LEU A CA 1
ATOM 710 C C . LEU A 1 100 ? 11.839 2.057 -20.712 1.00 87.44 100 LEU A C 1
ATOM 712 O O . LEU A 1 100 ? 11.253 2.370 -19.680 1.00 87.44 100 LEU A O 1
ATOM 716 N N . GLY A 1 101 ? 11.540 0.947 -21.397 1.00 85.19 101 GLY A N 1
ATOM 717 C CA . GLY A 1 101 ? 10.475 0.021 -21.004 1.00 85.19 101 GLY A CA 1
ATOM 718 C C . GLY A 1 101 ? 10.720 -0.656 -19.650 1.00 85.19 101 GLY A C 1
ATOM 719 O O . GLY A 1 101 ? 9.796 -0.784 -18.844 1.00 85.19 101 GLY A O 1
ATOM 720 N N . ALA A 1 102 ? 11.966 -1.050 -19.360 1.00 86.00 102 ALA A N 1
ATOM 721 C CA . ALA A 1 102 ? 12.335 -1.607 -18.058 1.00 86.00 102 ALA A CA 1
ATOM 722 C C . ALA A 1 102 ? 12.168 -0.570 -16.935 1.00 86.00 102 ALA A C 1
ATOM 724 O O . ALA A 1 102 ? 11.604 -0.879 -15.882 1.00 86.00 102 ALA A O 1
ATOM 725 N N . ALA A 1 103 ? 12.583 0.677 -17.184 1.00 86.62 103 ALA A N 1
ATOM 726 C CA . ALA A 1 103 ? 12.435 1.776 -16.236 1.00 86.62 103 ALA A CA 1
ATOM 727 C C . ALA A 1 103 ? 10.957 2.110 -15.959 1.00 86.62 103 ALA A C 1
ATOM 729 O O . ALA A 1 103 ? 10.558 2.226 -14.798 1.00 86.62 103 ALA A O 1
ATOM 730 N N . THR A 1 104 ? 10.114 2.204 -16.994 1.00 88.81 104 THR A N 1
ATOM 731 C CA . THR A 1 104 ? 8.680 2.501 -16.830 1.00 88.81 104 THR A CA 1
ATOM 732 C C . THR A 1 104 ? 7.936 1.376 -16.116 1.00 88.81 104 THR A C 1
ATOM 734 O O . THR A 1 104 ? 7.129 1.647 -15.224 1.00 88.81 104 THR A O 1
ATOM 737 N N . ASN A 1 105 ? 8.229 0.113 -16.441 1.00 87.31 105 ASN A N 1
ATOM 738 C CA . ASN A 1 105 ? 7.647 -1.044 -15.753 1.00 87.31 105 ASN A CA 1
ATOM 739 C C . ASN A 1 105 ? 8.061 -1.084 -14.283 1.00 87.31 105 ASN A C 1
ATOM 741 O O . ASN A 1 105 ? 7.232 -1.293 -13.395 1.00 87.31 105 ASN A O 1
ATOM 745 N N . GLY A 1 106 ? 9.341 -0.835 -14.029 1.00 87.88 106 GLY A N 1
ATOM 746 C CA . GLY A 1 106 ? 9.905 -0.718 -12.700 1.00 87.88 106 GLY A CA 1
ATOM 747 C C . GLY A 1 106 ? 9.223 0.321 -11.832 1.00 87.88 106 GLY A C 1
ATOM 748 O O . GLY A 1 106 ? 8.750 0.022 -10.734 1.00 87.88 106 GLY A O 1
ATOM 749 N N . LEU A 1 107 ? 9.116 1.536 -12.364 1.00 89.12 107 LEU A N 1
ATOM 750 C CA . LEU A 1 107 ? 8.471 2.655 -11.694 1.00 89.12 107 LEU A CA 1
ATOM 751 C C . LEU A 1 107 ? 6.981 2.381 -11.442 1.00 89.12 107 LEU A C 1
ATOM 753 O O . LEU A 1 107 ? 6.477 2.668 -10.359 1.00 89.12 107 LEU A O 1
ATOM 757 N N . THR A 1 108 ? 6.287 1.753 -12.394 1.00 90.06 108 THR A N 1
ATOM 758 C CA . THR A 1 108 ? 4.878 1.346 -12.243 1.00 90.06 108 THR A CA 1
ATOM 759 C C . THR A 1 108 ? 4.710 0.338 -11.102 1.00 90.06 108 THR A C 1
ATOM 761 O O . THR A 1 108 ? 3.828 0.489 -10.253 1.00 90.06 108 THR A O 1
ATOM 764 N N . ARG A 1 109 ? 5.591 -0.667 -11.012 1.00 90.81 109 ARG A N 1
ATOM 765 C CA . ARG A 1 109 ? 5.593 -1.652 -9.913 1.00 90.81 109 ARG A CA 1
ATOM 766 C C . ARG A 1 109 ? 5.943 -1.021 -8.562 1.00 90.81 109 ARG A C 1
ATOM 768 O O . ARG A 1 109 ? 5.316 -1.340 -7.555 1.00 90.81 109 ARG A O 1
ATOM 775 N N . ALA A 1 110 ? 6.883 -0.078 -8.541 1.00 91.50 110 ALA A N 1
ATOM 776 C CA . ALA A 1 110 ? 7.233 0.669 -7.336 1.00 91.50 110 ALA A CA 1
ATOM 777 C C . ALA A 1 110 ? 6.052 1.514 -6.826 1.00 91.50 110 ALA A C 1
ATOM 779 O O . ALA A 1 110 ? 5.711 1.464 -5.640 1.00 91.50 110 ALA A O 1
ATOM 780 N N . LEU A 1 111 ? 5.403 2.265 -7.720 1.00 92.00 111 LEU A N 1
ATOM 781 C CA . LEU A 1 111 ? 4.269 3.128 -7.388 1.00 92.00 111 LEU A CA 1
ATOM 782 C C . LEU A 1 111 ? 3.032 2.326 -6.974 1.00 92.00 111 LEU A C 1
ATOM 784 O O . LEU A 1 111 ? 2.376 2.690 -6.001 1.00 92.00 111 LEU A O 1
ATOM 788 N N . SER A 1 112 ? 2.731 1.221 -7.657 1.00 92.12 112 SER A N 1
ATOM 789 C CA . SER A 1 112 ?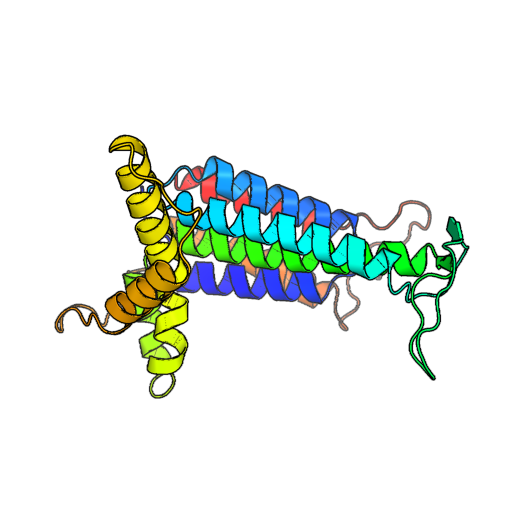 1.607 0.345 -7.299 1.00 92.12 112 SER A CA 1
ATOM 790 C C . SER A 1 112 ? 1.790 -0.286 -5.919 1.00 92.12 112 SER A C 1
ATOM 792 O O . SER A 1 112 ? 0.900 -0.183 -5.073 1.00 92.12 112 SER A O 1
ATOM 794 N N . ALA A 1 113 ? 2.969 -0.847 -5.632 1.00 92.56 113 ALA A N 1
ATOM 795 C CA . ALA A 1 113 ? 3.282 -1.385 -4.310 1.00 92.56 113 ALA A CA 1
ATOM 796 C C . ALA A 1 113 ? 3.216 -0.299 -3.219 1.00 92.56 113 ALA A C 1
ATOM 798 O O . ALA A 1 113 ? 2.665 -0.525 -2.140 1.00 92.56 113 ALA A O 1
ATOM 799 N N . THR A 1 114 ? 3.709 0.905 -3.523 1.00 93.56 114 THR A N 1
ATOM 800 C CA . THR A 1 114 ? 3.625 2.071 -2.632 1.00 93.56 114 THR A CA 1
ATOM 801 C C . THR A 1 114 ? 2.175 2.456 -2.341 1.00 93.56 114 THR A C 1
ATOM 803 O O . THR A 1 114 ? 1.813 2.622 -1.177 1.00 93.56 114 THR A O 1
ATOM 806 N N . ALA A 1 115 ? 1.318 2.543 -3.362 1.00 93.12 115 ALA A N 1
ATOM 807 C CA . ALA A 1 115 ? -0.100 2.859 -3.197 1.00 93.12 115 ALA A CA 1
ATOM 808 C C . ALA A 1 115 ? -0.816 1.831 -2.303 1.00 93.12 115 ALA A C 1
ATOM 810 O O . ALA A 1 115 ? -1.569 2.214 -1.406 1.00 93.12 115 ALA A O 1
ATOM 811 N N . ILE A 1 116 ? -0.530 0.537 -2.490 1.00 94.31 116 ILE A N 1
ATOM 812 C CA . ILE A 1 116 ? -1.096 -0.550 -1.675 1.00 94.31 116 ILE A CA 1
ATOM 813 C C . 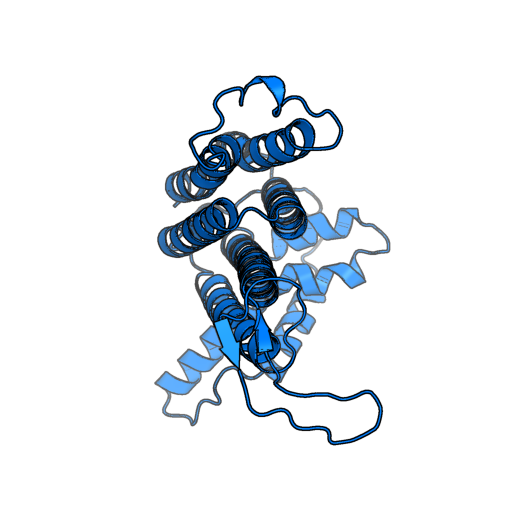ILE A 1 116 ? -0.675 -0.410 -0.206 1.00 94.31 116 ILE A C 1
ATOM 815 O O . ILE A 1 116 ? -1.510 -0.485 0.696 1.00 94.31 116 ILE A O 1
ATOM 819 N N . LEU A 1 117 ? 0.609 -0.163 0.059 1.00 94.25 117 LEU A N 1
ATOM 820 C CA . LEU A 1 117 ? 1.099 0.002 1.428 1.00 94.25 117 LEU A CA 1
ATOM 821 C C . LEU A 1 117 ? 0.511 1.250 2.094 1.00 94.25 117 LEU A C 1
ATOM 823 O O . LEU A 1 117 ? 0.088 1.185 3.249 1.00 94.25 117 LEU A O 1
ATOM 827 N N . LEU A 1 118 ? 0.416 2.367 1.368 1.00 93.56 118 LEU A N 1
ATOM 828 C CA . LEU A 1 118 ? -0.165 3.603 1.890 1.00 93.56 118 LEU A CA 1
ATOM 829 C C . LEU A 1 118 ? -1.655 3.453 2.216 1.00 93.56 118 LEU A C 1
ATOM 831 O O . LEU A 1 118 ? -2.073 3.899 3.285 1.00 93.56 118 LEU A O 1
ATOM 835 N N . VAL A 1 119 ? -2.455 2.803 1.358 1.00 93.25 119 VAL A N 1
ATOM 836 C CA . VAL A 1 119 ? -3.887 2.600 1.644 1.00 93.25 119 VAL A CA 1
ATOM 837 C C . VAL A 1 119 ? -4.105 1.646 2.820 1.00 93.25 119 VAL A C 1
ATOM 839 O O . VAL A 1 119 ? -4.976 1.907 3.649 1.00 93.25 119 VAL A O 1
ATOM 842 N N . LEU A 1 120 ? -3.279 0.603 2.967 1.00 91.94 120 LEU A N 1
ATOM 843 C CA . LEU A 1 120 ? -3.309 -0.287 4.135 1.00 91.94 120 LEU A CA 1
ATOM 844 C C . LEU A 1 120 ? -2.934 0.461 5.422 1.00 91.94 120 LEU A C 1
ATOM 846 O O . LEU A 1 120 ? -3.613 0.333 6.442 1.00 91.94 120 LEU A O 1
ATOM 850 N N . GLY A 1 121 ? -1.891 1.293 5.371 1.00 90.19 121 GLY A N 1
ATOM 851 C CA . GLY A 1 121 ? -1.479 2.140 6.489 1.00 90.19 121 GLY A CA 1
ATOM 852 C C . GLY A 1 121 ? -2.558 3.134 6.912 1.00 90.19 121 GLY A C 1
ATOM 853 O O . GLY A 1 121 ? -2.810 3.299 8.109 1.00 90.19 121 GLY A O 1
ATOM 854 N N . LEU A 1 122 ? -3.216 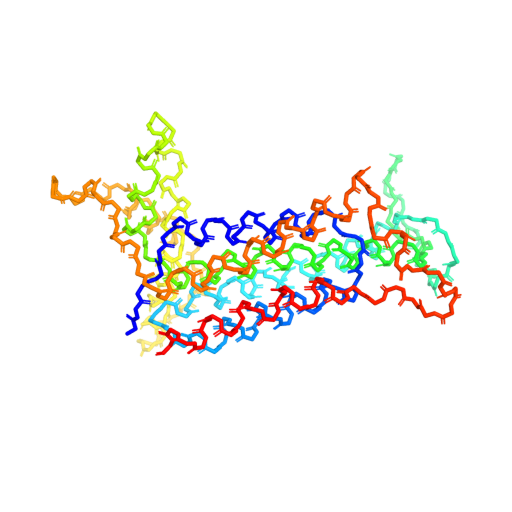3.755 5.929 1.00 90.62 122 LEU A N 1
ATOM 855 C CA . LEU A 1 122 ? -4.311 4.703 6.121 1.00 90.62 122 LEU A CA 1
ATOM 856 C C . LEU A 1 122 ? -5.547 4.013 6.716 1.00 90.62 122 LEU A C 1
ATOM 858 O O . LEU A 1 122 ? -6.136 4.516 7.672 1.00 90.62 122 LEU A O 1
ATOM 862 N N . ALA A 1 123 ? -5.897 2.826 6.218 1.00 89.69 123 ALA A N 1
ATOM 863 C CA . ALA A 1 123 ? -6.978 2.005 6.753 1.00 89.69 123 ALA A CA 1
ATOM 864 C C . ALA A 1 123 ? -6.722 1.607 8.221 1.00 89.69 123 ALA A C 1
ATOM 866 O O . ALA A 1 123 ? -7.615 1.738 9.061 1.00 89.69 123 ALA A O 1
ATOM 867 N N . GLY A 1 124 ? -5.486 1.214 8.558 1.00 86.50 124 GLY A N 1
ATOM 868 C CA . GLY A 1 124 ? -5.068 0.928 9.936 1.00 86.50 124 GLY A CA 1
ATOM 869 C C . GLY A 1 124 ? -5.042 2.162 10.850 1.00 86.50 124 GLY A C 1
ATOM 870 O O . GLY A 1 124 ? -5.235 2.048 12.061 1.00 86.50 124 GLY A O 1
ATOM 871 N N . GLN A 1 125 ? -4.853 3.360 10.287 1.00 89.25 125 GLN A N 1
ATOM 872 C CA . GLN A 1 125 ? -4.956 4.621 11.026 1.00 89.25 125 GLN A CA 1
ATOM 873 C C . GLN A 1 125 ? -6.417 5.021 11.306 1.00 89.25 125 GLN A C 1
ATOM 875 O O . GLN A 1 125 ? -6.702 5.628 12.340 1.00 89.25 125 GLN A O 1
ATOM 880 N N . MET A 1 126 ? -7.333 4.702 10.388 1.00 86.69 126 MET A N 1
ATOM 881 C CA . MET A 1 126 ? -8.714 5.203 10.372 1.00 86.69 126 MET A CA 1
ATOM 882 C C . MET A 1 126 ? -9.732 4.295 11.051 1.00 86.69 126 MET A C 1
ATOM 884 O O . MET A 1 126 ? -10.771 4.767 11.521 1.00 86.69 126 MET A O 1
ATOM 888 N N . VAL A 1 127 ? -9.454 2.997 11.096 1.00 86.94 127 VAL A N 1
ATOM 889 C CA . VAL A 1 127 ? -10.368 1.981 11.614 1.00 86.94 127 VAL A CA 1
ATOM 890 C C . VAL A 1 127 ? -9.657 1.197 12.709 1.00 86.94 127 VAL A C 1
ATOM 892 O O . VAL A 1 127 ? -8.535 0.731 12.526 1.00 86.94 127 VAL A O 1
ATOM 895 N N . GLY A 1 128 ? -10.306 1.070 13.867 1.00 85.12 128 GLY A N 1
ATOM 896 C CA . GLY A 1 128 ? -9.751 0.310 14.983 1.00 85.12 128 GLY A CA 1
ATOM 897 C C . GLY A 1 128 ? -9.775 -1.196 14.764 1.00 85.12 128 GLY A C 1
ATOM 898 O O . GLY A 1 128 ? -10.629 -1.708 14.037 1.00 85.12 128 GLY A O 1
ATOM 899 N N . ALA A 1 129 ? -8.883 -1.919 15.448 1.00 83.88 129 ALA A N 1
ATOM 900 C CA . ALA A 1 129 ? -8.802 -3.375 15.350 1.00 83.88 129 ALA A CA 1
ATOM 901 C C . ALA A 1 129 ? -10.121 -4.029 15.767 1.00 83.88 129 ALA A C 1
ATOM 903 O O . ALA A 1 129 ? -10.540 -5.002 15.158 1.00 83.88 129 ALA A O 1
ATOM 904 N N . ARG A 1 130 ? -10.846 -3.441 16.729 1.00 82.88 130 ARG A N 1
ATOM 905 C CA . ARG A 1 130 ? -12.190 -3.899 17.126 1.00 82.88 130 ARG A CA 1
ATOM 906 C C . ARG A 1 130 ? -13.172 -3.933 15.952 1.00 82.88 130 ARG A C 1
ATOM 908 O O . ARG A 1 130 ? -13.875 -4.921 15.768 1.00 82.88 130 ARG A O 1
ATOM 915 N N . SER A 1 131 ? -13.197 -2.872 15.150 1.00 84.56 131 SER A N 1
ATOM 916 C CA . SER A 1 131 ? -14.083 -2.753 13.988 1.00 84.56 131 SER A CA 1
ATOM 917 C C . SER A 1 131 ? -13.659 -3.692 12.856 1.00 84.56 131 SER A C 1
ATOM 919 O O . SER A 1 131 ? -14.516 -4.286 12.205 1.00 84.56 131 SER A O 1
ATOM 921 N N . TRP A 1 132 ? -12.352 -3.889 12.660 1.00 86.50 132 TRP A N 1
ATOM 922 C CA . TRP A 1 132 ? -11.839 -4.892 11.725 1.00 86.50 132 TRP A CA 1
ATOM 923 C C . TRP A 1 132 ? -12.151 -6.323 12.167 1.00 86.50 132 TRP A C 1
ATOM 925 O O . TRP A 1 132 ? -12.607 -7.116 11.352 1.00 86.50 132 TRP A O 1
ATOM 935 N N . LEU A 1 133 ? -11.985 -6.648 13.450 1.00 83.69 133 LEU A N 1
ATOM 936 C CA . LEU A 1 133 ? -12.297 -7.965 14.011 1.00 83.69 133 LEU A CA 1
ATOM 937 C C . LEU A 1 133 ? -13.797 -8.278 13.956 1.00 83.69 133 LEU A C 1
ATOM 939 O O . LEU A 1 133 ? -14.183 -9.421 13.727 1.00 83.69 133 LEU A O 1
ATOM 943 N N . ALA A 1 134 ? -14.660 -7.274 14.131 1.00 83.38 134 ALA A N 1
ATOM 944 C CA . ALA A 1 134 ? -16.096 -7.444 13.915 1.00 83.38 134 ALA A CA 1
ATOM 945 C C . ALA A 1 134 ? -16.404 -7.837 12.460 1.00 83.38 134 ALA A C 1
ATOM 947 O O . ALA A 1 134 ? -17.273 -8.673 12.223 1.00 83.38 134 ALA A O 1
ATOM 948 N N . LEU A 1 135 ? -15.660 -7.282 11.494 1.00 82.81 135 LEU A N 1
ATOM 949 C CA . LEU A 1 135 ? -15.784 -7.636 10.082 1.00 82.81 135 LEU A CA 1
ATOM 950 C C . LEU A 1 135 ? -15.213 -9.030 9.795 1.00 82.81 135 LEU A C 1
ATOM 952 O O . LEU A 1 135 ? -15.867 -9.810 9.109 1.00 82.81 135 LEU A O 1
ATOM 956 N N . THR A 1 136 ? -14.044 -9.393 10.336 1.00 83.06 136 THR A N 1
ATOM 957 C CA . THR A 1 136 ? -13.449 -10.718 10.078 1.00 83.06 136 THR A CA 1
ATOM 958 C C . THR A 1 136 ? -14.308 -11.863 10.599 1.00 83.06 136 THR A C 1
ATOM 960 O O . THR A 1 136 ? -14.294 -12.942 10.018 1.00 83.06 136 THR A O 1
ATOM 963 N N . ARG A 1 137 ? -15.119 -11.639 11.638 1.00 79.00 137 ARG A N 1
ATOM 964 C CA . ARG A 1 137 ? -16.093 -12.630 12.124 1.00 79.00 137 ARG A CA 1
ATOM 965 C C . ARG A 1 137 ? -17.175 -12.972 11.096 1.00 79.00 137 ARG A C 1
ATOM 967 O O . ARG A 1 137 ? -17.698 -14.080 11.137 1.00 79.00 137 ARG A O 1
ATOM 974 N N . LEU A 1 138 ? -17.472 -12.078 10.150 1.00 82.50 138 LEU A N 1
ATOM 975 C CA . LEU A 1 138 ? -18.405 -12.356 9.050 1.00 82.50 138 LEU A CA 1
ATOM 976 C C . LEU A 1 138 ? -17.846 -13.377 8.049 1.00 82.50 138 LEU A C 1
ATOM 978 O O . LEU A 1 138 ? -18.615 -13.981 7.311 1.00 82.50 138 LEU A O 1
ATOM 982 N N . LEU A 1 139 ? -16.529 -13.612 8.051 1.00 79.19 139 LEU A N 1
ATOM 983 C CA . LEU A 1 139 ? -15.880 -14.640 7.231 1.00 79.19 139 LEU A CA 1
ATOM 984 C C . LEU A 1 139 ? -16.047 -16.058 7.809 1.00 79.19 139 LEU A C 1
ATOM 986 O O . LEU A 1 139 ? -15.523 -17.014 7.237 1.00 79.19 139 LEU A O 1
ATOM 990 N N . GLY A 1 140 ? -16.734 -16.210 8.949 1.00 81.25 140 GLY A N 1
ATOM 991 C CA . GLY A 1 140 ? -17.031 -17.502 9.566 1.00 81.25 140 GLY A CA 1
ATOM 992 C C . GLY A 1 140 ? -15.761 -18.308 9.878 1.00 81.25 140 GLY A C 1
ATOM 993 O O . GLY A 1 140 ? -14.941 -17.848 10.675 1.00 81.25 140 GLY A O 1
ATOM 994 N N . PRO A 1 141 ? -15.555 -19.492 9.268 1.00 82.44 141 PRO A N 1
ATOM 995 C CA . PRO A 1 141 ? -14.420 -20.370 9.570 1.00 82.44 141 PRO A CA 1
ATOM 996 C C . PRO A 1 141 ? -13.049 -19.769 9.218 1.00 82.44 141 PRO A C 1
ATOM 998 O O . PRO A 1 141 ? -12.036 -20.219 9.748 1.00 82.44 141 PRO A O 1
ATOM 1001 N N . LEU A 1 142 ? -12.996 -18.738 8.366 1.00 79.38 142 LEU A N 1
ATOM 1002 C CA . LEU A 1 142 ? -11.754 -18.045 7.990 1.00 79.38 142 LEU A CA 1
ATOM 1003 C C . LEU A 1 142 ? -11.395 -16.882 8.930 1.00 79.38 142 LEU A C 1
ATOM 1005 O O . LEU A 1 142 ? -10.305 -16.312 8.826 1.00 79.38 142 LEU A O 1
ATOM 1009 N N . ALA A 1 143 ? -12.269 -16.547 9.883 1.00 78.31 143 ALA A N 1
ATOM 1010 C CA . ALA A 1 143 ? -12.029 -15.504 10.876 1.00 78.31 143 ALA A CA 1
ATOM 1011 C C . ALA A 1 143 ? -10.669 -15.605 11.608 1.00 78.31 143 ALA A C 1
ATOM 1013 O O . ALA A 1 143 ? -10.014 -14.565 11.728 1.00 78.31 143 ALA A O 1
ATOM 1014 N N . PRO A 1 144 ? -10.185 -16.785 12.067 1.00 77.12 144 PRO A N 1
ATOM 1015 C CA . PRO A 1 144 ? -8.904 -16.866 12.774 1.00 77.12 144 PRO A CA 1
ATOM 1016 C C . PRO A 1 144 ? -7.699 -16.542 11.883 1.00 77.12 144 PRO A C 1
ATOM 1018 O O . PRO A 1 144 ? -6.721 -15.984 12.374 1.00 77.12 144 PRO A O 1
ATOM 1021 N N . ALA A 1 145 ? -7.774 -16.821 10.578 1.00 82.44 145 ALA A N 1
ATOM 1022 C CA . ALA A 1 145 ? -6.706 -16.488 9.635 1.00 82.44 145 ALA A CA 1
ATOM 1023 C C . ALA A 1 145 ? -6.654 -14.980 9.328 1.00 82.44 145 ALA A C 1
ATOM 1025 O O . ALA A 1 145 ? -5.577 -14.418 9.138 1.00 82.44 145 ALA A O 1
ATOM 1026 N N . ALA A 1 146 ? -7.809 -14.306 9.324 1.00 81.75 146 ALA A N 1
ATOM 1027 C CA . ALA A 1 146 ? -7.913 -12.872 9.046 1.00 81.75 146 ALA A CA 1
ATOM 1028 C C . ALA A 1 146 ? -7.733 -11.981 10.294 1.00 81.75 146 ALA A C 1
ATOM 1030 O O . ALA A 1 146 ? -7.369 -10.809 10.174 1.00 81.75 146 ALA A O 1
ATOM 1031 N N . ALA A 1 147 ? -7.952 -12.519 11.498 1.00 81.69 147 ALA A N 1
ATOM 1032 C CA . ALA A 1 147 ? -7.773 -11.814 12.769 1.00 81.69 147 ALA A CA 1
ATOM 1033 C C . ALA A 1 147 ? -6.400 -11.126 12.956 1.00 81.69 147 ALA A C 1
ATOM 1035 O O . ALA A 1 147 ? -6.391 -9.973 13.387 1.00 81.69 147 ALA A O 1
ATOM 1036 N N . PRO A 1 148 ? -5.241 -11.735 12.625 1.00 83.06 148 PRO A N 1
ATOM 1037 C CA . PRO A 1 148 ? -3.957 -11.043 12.750 1.00 83.06 148 PRO A CA 1
ATOM 1038 C C . PRO A 1 148 ? -3.849 -9.822 11.827 1.00 83.06 148 PRO A C 1
ATOM 1040 O O . PRO A 1 148 ? -3.283 -8.809 12.233 1.00 83.06 148 PRO A O 1
ATOM 1043 N N . LEU A 1 149 ? -4.438 -9.879 10.624 1.00 82.69 149 LEU A N 1
ATOM 1044 C CA . LEU A 1 149 ? -4.436 -8.764 9.668 1.00 82.69 149 LEU A CA 1
ATOM 1045 C C . LEU A 1 149 ? -5.243 -7.568 10.192 1.00 82.69 149 LEU A C 1
ATOM 1047 O O . LEU A 1 149 ? -4.808 -6.424 10.073 1.00 82.69 149 LEU A O 1
ATOM 1051 N N . ALA A 1 150 ? -6.378 -7.839 10.840 1.00 83.75 150 ALA A N 1
ATOM 1052 C CA . ALA A 1 150 ? -7.225 -6.830 11.475 1.00 83.75 150 ALA A CA 1
ATOM 1053 C C . ALA A 1 150 ? -6.506 -6.037 12.587 1.00 83.75 150 ALA A C 1
ATOM 1055 O O . ALA A 1 150 ? -6.849 -4.882 12.846 1.00 83.75 150 ALA A O 1
ATOM 1056 N N . CYS A 1 151 ? -5.501 -6.641 13.229 1.00 85.19 151 CYS A N 1
ATOM 1057 C CA . CYS A 1 151 ? -4.792 -6.069 14.375 1.00 85.19 151 CYS A CA 1
ATOM 1058 C C . CYS A 1 151 ? -3.484 -5.345 14.014 1.00 85.19 151 CYS A C 1
ATOM 1060 O O . CYS A 1 151 ? -2.888 -4.719 14.891 1.00 85.19 151 CYS A O 1
ATOM 1062 N N . LEU A 1 152 ? -3.025 -5.393 12.754 1.00 84.00 152 LEU A N 1
ATOM 1063 C CA . LEU A 1 152 ? -1.708 -4.861 12.359 1.00 84.00 152 LEU A CA 1
ATOM 1064 C C . LEU A 1 152 ? -1.539 -3.372 12.694 1.00 84.00 152 LEU A C 1
ATOM 1066 O O . LEU A 1 152 ? -0.486 -2.969 13.184 1.00 84.00 152 LEU A O 1
ATOM 1070 N N . GLY A 1 153 ? -2.575 -2.555 12.473 1.00 82.81 153 GLY A N 1
ATOM 1071 C CA . GLY A 1 153 ? -2.517 -1.113 12.734 1.00 82.81 153 GLY A CA 1
ATOM 1072 C C . GLY A 1 153 ? -2.302 -0.780 14.214 1.00 82.81 153 GLY A C 1
ATOM 1073 O O . GLY A 1 153 ? -1.434 0.026 14.551 1.00 82.81 153 GLY A O 1
ATOM 1074 N N . GLU A 1 154 ? -3.043 -1.438 15.111 1.00 85.62 154 GLU A N 1
ATOM 1075 C CA . GLU A 1 154 ? -2.893 -1.257 16.563 1.00 85.62 154 GLU A CA 1
ATOM 1076 C C . GLU A 1 154 ? -1.575 -1.846 17.075 1.00 85.62 154 GLU A C 1
ATOM 1078 O O . GLU A 1 154 ? -0.874 -1.183 17.838 1.00 85.62 154 GLU A O 1
ATOM 1083 N N . ALA A 1 155 ? -1.165 -3.016 16.578 1.00 84.50 155 ALA A N 1
ATOM 1084 C CA . ALA A 1 155 ? 0.123 -3.611 16.926 1.00 84.50 155 ALA A CA 1
ATOM 1085 C C . ALA A 1 155 ? 1.311 -2.718 16.515 1.00 84.50 155 ALA A C 1
ATOM 1087 O O . ALA A 1 155 ? 2.291 -2.597 17.256 1.00 84.50 155 ALA A O 1
ATOM 1088 N N . CYS A 1 156 ? 1.226 -2.030 15.369 1.00 83.62 156 CYS A N 1
ATOM 1089 C CA . CYS A 1 156 ? 2.204 -1.015 14.964 1.00 83.62 156 CYS A CA 1
ATOM 1090 C C . CYS A 1 156 ? 2.250 0.156 15.958 1.00 83.62 156 CYS A C 1
ATOM 1092 O O . CYS A 1 156 ? 3.333 0.618 16.334 1.00 83.62 156 CYS A O 1
ATOM 1094 N N . CYS A 1 157 ? 1.091 0.639 16.410 1.00 84.25 157 CYS A N 1
ATOM 1095 C CA . CYS A 1 157 ? 1.003 1.695 17.418 1.00 84.25 157 CYS A CA 1
ATOM 1096 C C . CYS A 1 157 ? 1.609 1.268 18.762 1.00 84.25 157 CYS A C 1
ATOM 1098 O O . CYS A 1 157 ? 2.386 2.024 19.341 1.00 84.25 157 CYS A O 1
ATOM 1100 N N . GLU A 1 158 ? 1.331 0.054 19.233 1.00 85.88 158 GLU A N 1
ATOM 1101 C CA . GLU A 1 158 ? 1.899 -0.469 20.481 1.00 85.88 158 GLU A CA 1
ATOM 1102 C C . GLU A 1 158 ? 3.420 -0.644 20.392 1.00 85.88 158 GLU A C 1
ATOM 1104 O O . GLU A 1 158 ? 4.161 -0.181 21.267 1.00 85.88 158 GLU A O 1
ATOM 1109 N N . ALA A 1 159 ? 3.916 -1.237 19.302 1.00 83.25 159 ALA A N 1
ATOM 1110 C CA . ALA A 1 159 ? 5.347 -1.446 19.090 1.00 83.25 159 ALA A CA 1
ATOM 1111 C C . ALA A 1 159 ? 6.122 -0.116 19.031 1.00 83.25 159 ALA A C 1
ATOM 1113 O O . ALA A 1 159 ? 7.203 0.024 19.618 1.00 83.25 159 ALA A O 1
ATOM 1114 N N . THR A 1 160 ? 5.564 0.889 18.354 1.00 82.81 160 THR A N 1
ATOM 1115 C CA . THR A 1 160 ? 6.176 2.222 18.252 1.00 82.81 160 THR A CA 1
ATOM 1116 C C . THR A 1 160 ? 6.104 2.986 19.573 1.00 82.81 160 THR A C 1
ATOM 1118 O O . THR A 1 160 ? 7.128 3.540 19.990 1.00 82.81 160 THR A O 1
ATOM 1121 N N . ALA A 1 161 ? 4.971 2.948 20.282 1.00 84.38 161 ALA A N 1
ATOM 1122 C CA . ALA A 1 161 ? 4.816 3.541 21.609 1.00 84.38 161 ALA A CA 1
ATOM 1123 C C . ALA A 1 161 ? 5.840 2.964 22.597 1.00 84.38 161 ALA A C 1
ATOM 1125 O O . ALA A 1 161 ? 6.583 3.727 23.221 1.00 84.38 161 ALA A O 1
ATOM 1126 N N . ALA A 1 162 ? 5.980 1.636 22.649 1.00 82.06 162 ALA A N 1
ATOM 1127 C CA . ALA A 1 162 ? 6.973 0.956 23.477 1.00 82.06 162 ALA A CA 1
ATOM 1128 C C . ALA A 1 162 ? 8.415 1.371 23.128 1.00 82.06 162 ALA A C 1
ATOM 1130 O O . ALA A 1 162 ? 9.233 1.602 24.021 1.00 82.06 162 ALA A O 1
ATOM 1131 N N . SER A 1 163 ? 8.733 1.522 21.836 1.00 80.81 163 SER A N 1
ATOM 1132 C CA . SER A 1 163 ? 10.054 1.999 21.399 1.00 80.81 163 SER A CA 1
ATOM 1133 C C . SER A 1 163 ? 10.327 3.452 21.815 1.00 80.81 163 SER A C 1
ATOM 1135 O O . SER A 1 163 ? 11.459 3.803 22.149 1.00 80.81 163 SER A O 1
ATOM 1137 N N . SER A 1 164 ? 9.300 4.307 21.811 1.00 81.56 164 SER A N 1
ATOM 1138 C CA . SER A 1 164 ? 9.419 5.710 22.2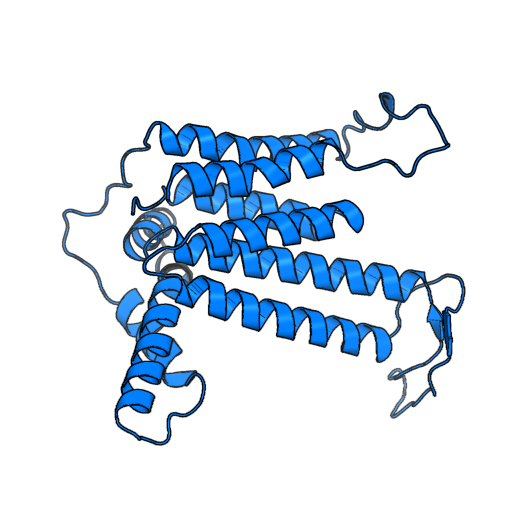15 1.00 81.56 164 SER A CA 1
ATOM 1139 C C . SER A 1 164 ? 9.555 5.858 23.733 1.00 81.56 164 SER A C 1
ATOM 1141 O O . SER A 1 164 ? 10.347 6.672 24.199 1.00 81.56 164 SER A O 1
ATOM 1143 N N . ALA A 1 165 ? 8.846 5.032 24.509 1.00 83.00 165 ALA A N 1
ATOM 1144 C CA . ALA A 1 165 ? 8.954 4.989 25.963 1.00 83.00 165 ALA A CA 1
ATOM 1145 C C . ALA A 1 165 ? 10.341 4.504 26.411 1.00 83.00 165 ALA A C 1
ATOM 1147 O O . ALA A 1 165 ? 10.929 5.088 27.317 1.00 83.00 165 ALA A O 1
ATOM 1148 N N . ALA A 1 166 ? 10.900 3.491 25.738 1.00 81.00 166 ALA A N 1
ATOM 1149 C CA . ALA A 1 166 ? 12.263 3.026 25.993 1.00 81.00 166 ALA A CA 1
ATOM 1150 C C . ALA A 1 166 ? 13.311 4.122 25.723 1.00 81.00 166 ALA A C 1
ATOM 1152 O O . ALA A 1 166 ? 14.197 4.323 26.549 1.00 81.00 166 ALA A O 1
ATOM 1153 N N . ARG A 1 167 ? 13.160 4.885 24.625 1.00 81.38 167 ARG A N 1
ATOM 1154 C CA . ARG A 1 167 ? 14.035 6.031 24.308 1.00 81.38 167 ARG A CA 1
ATOM 1155 C C . ARG A 1 167 ? 13.986 7.126 25.370 1.00 81.38 167 ARG A C 1
ATOM 1157 O O . ARG A 1 167 ? 15.033 7.613 25.774 1.00 81.38 167 ARG A O 1
ATOM 1164 N N . ARG A 1 168 ? 12.792 7.482 25.863 1.00 85.12 168 ARG A N 1
ATOM 1165 C CA . ARG A 1 168 ? 12.642 8.485 26.938 1.00 85.12 168 ARG A CA 1
ATOM 1166 C C . ARG A 1 168 ? 13.315 8.069 28.246 1.00 85.12 168 ARG A C 1
ATOM 1168 O O . ARG A 1 168 ? 13.697 8.928 29.024 1.00 85.12 168 ARG A O 1
ATOM 1175 N N . ARG A 1 169 ? 13.461 6.764 28.482 1.00 85.50 169 ARG A N 1
ATOM 1176 C CA . ARG A 1 169 ? 14.135 6.205 29.663 1.00 85.50 169 ARG A CA 1
ATOM 1177 C C . ARG A 1 169 ? 15.646 6.024 29.470 1.00 85.50 169 ARG A C 1
ATOM 1179 O O . ARG A 1 169 ? 16.271 5.375 30.296 1.00 85.50 169 ARG A O 1
ATOM 1186 N N . GLY A 1 170 ? 16.223 6.526 28.373 1.00 80.00 170 GLY A N 1
ATOM 1187 C CA . GLY A 1 170 ? 17.656 6.390 28.080 1.00 80.00 170 GLY A CA 1
ATOM 1188 C C . GLY A 1 170 ? 18.111 4.955 27.793 1.00 80.00 170 GLY A C 1
ATOM 1189 O O . GLY A 1 170 ? 19.305 4.698 27.680 1.00 80.00 170 GLY A O 1
ATOM 1190 N N . LEU A 1 171 ? 17.179 4.006 27.659 1.00 78.88 171 LEU A N 1
ATOM 1191 C CA . LEU A 1 171 ? 17.511 2.628 27.318 1.00 78.88 171 LEU A CA 1
ATOM 1192 C C . LEU A 1 171 ? 17.909 2.560 25.844 1.00 78.88 171 LEU A C 1
ATOM 1194 O O . LEU A 1 171 ? 17.303 3.238 25.008 1.00 78.88 171 LEU A O 1
ATOM 1198 N N . ALA A 1 172 ? 18.876 1.693 25.521 1.00 68.81 172 ALA A N 1
ATOM 1199 C CA . ALA A 1 172 ? 19.251 1.359 24.149 1.00 68.81 172 ALA A CA 1
ATOM 1200 C C . ALA A 1 172 ? 18.042 0.756 23.416 1.00 68.81 172 ALA A C 1
ATOM 1202 O O . ALA A 1 172 ? 17.812 -0.455 23.382 1.00 68.81 172 ALA A O 1
ATOM 1203 N N . ALA A 1 173 ? 17.198 1.625 22.872 1.00 59.03 173 ALA A N 1
ATOM 1204 C CA . ALA A 1 173 ? 16.004 1.223 22.172 1.00 59.03 173 ALA A CA 1
ATOM 1205 C C . ALA A 1 173 ? 16.426 0.657 20.819 1.00 59.03 173 ALA A C 1
ATOM 1207 O O . ALA A 1 173 ? 16.809 1.402 19.914 1.00 59.03 173 ALA A O 1
ATOM 1208 N N . ARG A 1 174 ? 16.329 -0.667 20.658 1.00 57.72 174 ARG A N 1
ATOM 1209 C CA . ARG A 1 174 ? 16.373 -1.265 19.321 1.00 57.72 174 ARG A CA 1
ATOM 1210 C C . ARG A 1 174 ? 15.285 -0.600 18.470 1.00 57.72 174 ARG A C 1
ATOM 1212 O O . ARG A 1 174 ? 14.125 -0.522 18.890 1.00 57.72 174 ARG A O 1
ATOM 1219 N N . ARG A 1 175 ? 15.670 -0.092 17.290 1.00 59.03 175 ARG A N 1
ATOM 1220 C CA . ARG A 1 175 ? 14.726 0.329 16.239 1.00 59.03 175 ARG A CA 1
ATOM 1221 C C . ARG A 1 175 ? 13.733 -0.824 16.029 1.00 59.03 175 ARG A C 1
ATOM 1223 O O . ARG A 1 175 ? 14.168 -1.967 16.049 1.00 59.03 175 ARG A O 1
ATOM 1230 N N . PHE A 1 176 ? 12.436 -0.504 15.945 1.00 63.53 176 PHE A N 1
ATOM 1231 C CA . PHE A 1 176 ? 11.285 -1.407 15.749 1.00 63.53 176 PHE A CA 1
ATOM 1232 C C . PHE A 1 176 ? 11.575 -2.912 15.951 1.00 63.53 176 PHE A C 1
ATOM 1234 O O . PHE A 1 176 ? 12.103 -3.576 15.065 1.00 63.53 176 PHE A O 1
ATOM 1241 N N . ALA A 1 177 ? 11.229 -3.463 17.120 1.00 73.12 177 ALA A N 1
ATOM 1242 C CA . ALA A 1 177 ? 11.480 -4.873 17.419 1.00 73.12 177 ALA A CA 1
ATOM 1243 C C . ALA A 1 177 ? 10.381 -5.769 16.801 1.00 73.12 177 ALA A C 1
ATOM 1245 O O . ALA A 1 177 ? 9.250 -5.740 17.298 1.00 73.12 177 ALA A O 1
ATOM 1246 N N . PRO A 1 178 ? 10.685 -6.593 15.777 1.00 77.19 178 PRO A N 1
ATOM 1247 C CA . PRO A 1 178 ? 9.682 -7.406 15.083 1.00 77.19 178 PRO A CA 1
ATOM 1248 C C . PRO A 1 178 ? 9.023 -8.428 16.013 1.00 77.19 178 PRO A C 1
ATOM 1250 O O . PRO A 1 178 ? 7.825 -8.668 15.921 1.00 77.19 178 PRO A O 1
ATOM 1253 N N . THR A 1 179 ? 9.767 -8.962 16.983 1.00 81.12 179 THR A N 1
ATOM 1254 C CA . THR A 1 179 ? 9.225 -9.864 18.007 1.00 81.12 179 THR A CA 1
ATOM 1255 C C . THR A 1 179 ? 8.130 -9.203 18.836 1.00 81.12 179 THR A C 1
ATOM 1257 O O . THR A 1 179 ? 7.098 -9.821 19.062 1.00 81.12 179 THR A O 1
ATOM 1260 N N . ARG A 1 180 ? 8.299 -7.931 19.225 1.00 77.81 180 ARG A N 1
ATOM 1261 C CA . ARG A 1 180 ? 7.281 -7.184 19.986 1.00 77.81 180 ARG A CA 1
ATOM 1262 C C . ARG A 1 180 ? 6.029 -6.906 19.163 1.00 77.81 180 ARG A C 1
ATOM 1264 O O . ARG A 1 180 ? 4.922 -6.968 19.688 1.00 77.81 180 ARG A O 1
ATOM 1271 N N . PHE A 1 181 ? 6.211 -6.614 17.879 1.00 81.25 181 PHE A N 1
ATOM 1272 C CA . PHE A 1 181 ? 5.102 -6.460 16.947 1.00 81.25 181 PHE A CA 1
ATOM 1273 C C . PHE A 1 181 ? 4.310 -7.766 16.809 1.00 81.25 181 PHE A C 1
ATOM 1275 O O . PHE A 1 181 ? 3.099 -7.770 17.004 1.00 81.25 181 PHE A O 1
ATOM 1282 N N . LEU A 1 182 ? 4.990 -8.890 16.569 1.00 84.94 182 LEU A N 1
ATOM 1283 C CA . LEU A 1 182 ? 4.345 -10.200 16.449 1.00 84.94 182 LEU A CA 1
ATOM 1284 C C . LEU A 1 182 ? 3.633 -10.620 17.741 1.00 84.94 182 LEU A C 1
ATOM 1286 O O . LEU A 1 182 ? 2.526 -11.152 17.680 1.00 84.94 182 LEU A O 1
ATOM 1290 N N . THR A 1 183 ? 4.215 -10.341 18.913 1.00 85.25 183 THR A N 1
ATOM 1291 C CA . THR A 1 183 ? 3.542 -10.608 20.192 1.00 85.25 183 THR A CA 1
ATOM 1292 C C . THR A 1 183 ? 2.303 -9.741 20.384 1.00 85.25 183 THR A C 1
ATOM 1294 O O . THR A 1 183 ? 1.289 -10.261 20.836 1.00 85.25 183 THR A O 1
ATOM 1297 N N . ALA A 1 184 ? 2.349 -8.461 20.000 1.00 80.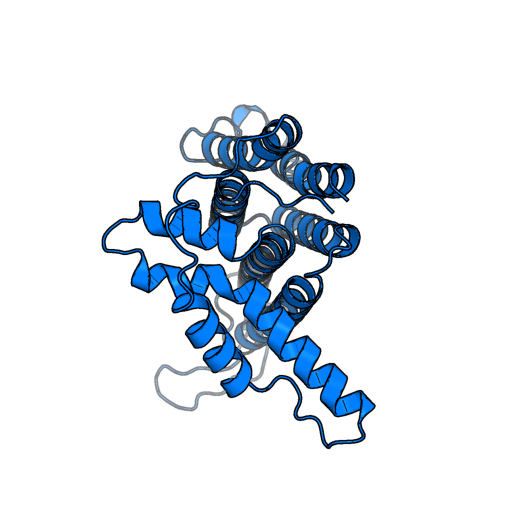12 184 ALA A N 1
ATOM 1298 C CA . ALA A 1 184 ? 1.192 -7.567 20.066 1.00 80.12 184 ALA A CA 1
ATOM 1299 C C . ALA A 1 184 ? 0.064 -8.048 19.138 1.00 80.12 184 ALA A C 1
ATOM 1301 O O . ALA A 1 184 ? -1.080 -8.177 19.567 1.00 80.12 184 ALA A O 1
ATOM 1302 N N . VAL A 1 185 ? 0.388 -8.434 17.897 1.00 83.44 185 VAL A N 1
ATOM 1303 C CA . VAL A 1 185 ? -0.580 -9.042 16.965 1.00 83.44 185 VAL A CA 1
ATOM 1304 C C . VAL A 1 185 ? -1.198 -10.311 17.566 1.00 83.44 185 VAL A C 1
ATOM 1306 O O . VAL A 1 185 ? -2.420 -10.481 17.549 1.00 83.44 185 VAL A O 1
ATOM 1309 N N . ALA A 1 186 ? -0.380 -11.201 18.134 1.00 83.25 186 ALA A N 1
ATOM 1310 C CA . ALA A 1 186 ? -0.859 -12.437 18.749 1.00 83.25 186 ALA A CA 1
ATOM 1311 C C . ALA A 1 186 ? -1.753 -12.182 19.976 1.00 83.25 186 ALA A C 1
ATOM 1313 O O . ALA A 1 186 ? -2.755 -12.868 20.153 1.00 83.25 186 ALA A O 1
ATOM 1314 N N . GLN A 1 187 ? -1.423 -11.197 20.811 1.00 83.56 187 GLN A N 1
ATOM 1315 C CA . GLN A 1 187 ? -2.219 -10.840 21.988 1.00 83.56 187 GLN A CA 1
ATOM 1316 C C . GLN A 1 187 ? -3.554 -10.198 21.596 1.00 83.56 187 GLN A C 1
ATOM 1318 O O . GLN A 1 187 ? -4.599 -10.627 22.081 1.00 83.56 187 GLN A O 1
ATOM 1323 N N . LEU A 1 188 ? -3.535 -9.239 20.666 1.00 78.81 188 LEU A N 1
ATOM 1324 C CA . LEU A 1 188 ? -4.737 -8.551 20.186 1.00 78.81 188 LEU A CA 1
ATOM 1325 C C . LEU A 1 188 ? -5.682 -9.487 19.424 1.00 78.81 188 LEU A C 1
ATOM 1327 O O . LEU A 1 188 ? -6.893 -9.399 19.589 1.00 78.81 188 LEU A O 1
ATOM 1331 N N . SER A 1 189 ? -5.149 -10.410 18.618 1.00 77.94 189 SER A N 1
ATOM 1332 C CA . SER A 1 189 ? -5.964 -11.388 17.875 1.00 77.94 189 SER A CA 1
ATOM 1333 C C . SER A 1 189 ? -6.657 -12.418 18.775 1.00 77.94 189 SER A C 1
ATOM 1335 O O . SER A 1 189 ? -7.746 -12.883 18.443 1.00 77.94 189 SER A O 1
ATOM 1337 N N . ARG A 1 190 ? -6.057 -12.760 19.925 1.00 78.00 190 ARG A N 1
ATOM 1338 C CA . ARG A 1 190 ? -6.659 -13.653 20.932 1.00 78.00 190 ARG A CA 1
ATOM 1339 C C . ARG A 1 190 ? -7.653 -12.937 21.840 1.00 78.00 190 ARG A C 1
ATOM 1341 O O . ARG A 1 190 ? -8.470 -13.595 22.480 1.00 78.00 190 ARG A O 1
ATOM 1348 N N . TRP A 1 191 ? -7.577 -11.611 21.928 1.00 70.12 191 TRP A N 1
ATOM 1349 C CA . TRP A 1 191 ? -8.444 -10.836 22.800 1.00 70.12 191 TRP A CA 1
ATOM 1350 C C . TRP A 1 191 ? -9.880 -10.822 22.255 1.00 70.12 191 TRP A C 1
ATOM 1352 O O . TRP A 1 191 ? -10.193 -10.171 21.257 1.00 70.12 191 TRP A O 1
ATOM 1362 N N . GLN A 1 192 ? -10.769 -11.563 22.918 1.00 59.69 192 GLN A N 1
ATOM 1363 C CA . GLN A 1 192 ? -12.201 -11.596 22.628 1.00 59.69 192 GLN A CA 1
ATOM 1364 C C . GLN A 1 192 ? -12.961 -10.758 23.664 1.00 59.69 192 GLN A C 1
ATOM 1366 O O . GLN A 1 192 ? -13.119 -11.198 24.802 1.00 59.69 192 GLN A O 1
ATOM 1371 N N . PRO A 1 193 ? -13.469 -9.567 23.311 1.00 53.56 193 PRO A N 1
ATOM 1372 C CA . PRO A 1 193 ? -14.386 -8.861 24.192 1.00 53.56 193 PRO A CA 1
ATOM 1373 C C . PRO A 1 193 ? -15.746 -9.577 24.221 1.00 53.56 193 PRO A C 1
ATOM 1375 O O . PRO A 1 193 ? -16.240 -10.049 23.191 1.00 53.56 193 PRO A O 1
ATOM 1378 N N . SER A 1 194 ? -16.332 -9.684 25.415 1.00 49.66 194 SER A N 1
ATOM 1379 C CA . SER A 1 194 ? -17.546 -10.450 25.707 1.00 49.66 194 SER A CA 1
ATOM 1380 C C . SER A 1 194 ? -18.776 -9.970 24.917 1.00 49.66 194 SER A C 1
ATOM 1382 O O . SER A 1 194 ? -19.049 -8.775 24.831 1.00 49.66 194 SER A O 1
ATOM 1384 N N . SER A 1 195 ? -19.474 -10.947 24.319 1.00 47.53 195 SER A N 1
ATOM 1385 C CA . SER A 1 195 ? -20.895 -11.085 23.906 1.00 47.53 195 SER A CA 1
ATOM 1386 C C . SER A 1 195 ? -21.760 -9.899 23.414 1.00 47.53 195 SER A C 1
ATOM 1388 O O . SER A 1 195 ? -22.675 -10.141 22.631 1.00 47.53 195 SER A O 1
ATOM 1390 N N . ALA A 1 196 ? -21.506 -8.633 23.747 1.00 42.59 196 ALA A N 1
ATOM 1391 C CA . ALA A 1 196 ? -22.311 -7.483 23.303 1.00 42.59 196 ALA A CA 1
ATOM 1392 C C . ALA A 1 196 ? -21.914 -6.916 21.916 1.00 42.59 196 ALA A C 1
ATOM 1394 O O . ALA A 1 196 ? -22.544 -5.985 21.417 1.00 42.59 196 ALA A O 1
ATOM 1395 N N . GLN A 1 197 ? -20.865 -7.452 21.279 1.00 53.28 197 GLN A N 1
ATOM 1396 C CA . GLN A 1 197 ? -20.113 -6.770 20.208 1.00 53.28 197 GLN A CA 1
ATOM 1397 C C . GLN A 1 197 ? -20.112 -7.474 18.836 1.00 53.28 197 GLN A C 1
ATOM 1399 O O . GLN A 1 197 ? -19.243 -7.217 18.009 1.00 53.28 197 GLN A O 1
ATOM 1404 N N . ASN A 1 198 ? -21.103 -8.322 18.543 1.00 55.81 198 ASN A N 1
ATOM 1405 C CA . ASN A 1 198 ? -21.281 -8.917 17.203 1.00 55.81 198 ASN A CA 1
ATOM 1406 C C . ASN A 1 198 ? -21.970 -7.987 16.186 1.00 55.81 198 ASN A C 1
ATOM 1408 O O . ASN A 1 198 ? -22.347 -8.426 15.102 1.00 55.81 198 ASN A O 1
ATOM 1412 N N . ARG A 1 199 ? -22.174 -6.708 16.515 1.00 63.47 199 ARG A N 1
ATOM 1413 C CA . ARG A 1 199 ? -22.839 -5.759 15.618 1.00 63.47 199 ARG A CA 1
ATOM 1414 C C . ARG A 1 199 ? -21.809 -4.824 15.003 1.00 63.47 199 ARG A C 1
ATOM 1416 O O . ARG A 1 199 ? -21.097 -4.129 15.725 1.00 63.47 199 ARG A O 1
ATOM 1423 N N . LEU A 1 200 ? -21.766 -4.797 13.670 1.00 68.00 200 LEU A N 1
ATOM 1424 C CA . LEU A 1 200 ? -21.064 -3.752 12.932 1.00 68.00 200 LEU A CA 1
ATOM 1425 C C . LEU A 1 200 ? -21.552 -2.374 13.416 1.00 68.00 200 LEU A C 1
ATOM 1427 O O . LEU A 1 200 ? -22.750 -2.212 13.693 1.00 68.00 200 LEU A O 1
ATOM 1431 N N . PRO A 1 201 ? -20.658 -1.377 13.526 1.00 70.62 201 PRO A N 1
ATOM 1432 C CA . PRO A 1 201 ? -21.080 -0.016 13.821 1.00 70.62 201 PRO A CA 1
ATOM 1433 C C . PRO A 1 201 ? -22.093 0.435 12.763 1.00 70.62 201 PRO A C 1
ATOM 1435 O O . PRO A 1 201 ? -21.917 0.157 11.582 1.00 70.62 201 PRO A O 1
ATOM 1438 N N . ARG A 1 202 ? -23.173 1.115 13.168 1.00 76.50 202 ARG A N 1
ATOM 1439 C CA . ARG A 1 202 ? -24.158 1.617 12.198 1.00 76.50 202 ARG A CA 1
ATOM 1440 C C . ARG A 1 202 ? -23.482 2.609 11.235 1.00 76.50 202 ARG A C 1
ATOM 1442 O O . ARG A 1 202 ? -22.750 3.479 11.721 1.00 76.50 202 ARG A O 1
ATOM 1449 N N . PRO A 1 203 ? -23.734 2.512 9.916 1.00 73.75 203 PRO A N 1
ATOM 1450 C CA . PRO A 1 203 ? -23.174 3.442 8.944 1.00 73.75 203 PRO A CA 1
ATOM 1451 C C . PRO A 1 203 ? -23.672 4.857 9.234 1.00 73.75 203 PRO A C 1
ATOM 1453 O O . PRO A 1 203 ? -24.840 5.068 9.567 1.00 73.75 203 PRO A O 1
ATOM 1456 N N . ARG A 1 204 ? -22.775 5.838 9.133 1.00 77.75 204 ARG A N 1
ATOM 1457 C CA . ARG A 1 204 ? -23.100 7.254 9.332 1.00 77.75 204 ARG A CA 1
ATOM 1458 C C . ARG A 1 204 ? -23.176 7.968 7.987 1.00 77.75 204 ARG A C 1
ATOM 1460 O O . ARG A 1 204 ? -22.593 7.527 7.004 1.00 77.75 204 ARG A O 1
ATOM 1467 N N . VAL A 1 205 ? -23.812 9.137 7.952 1.00 74.06 205 VAL A N 1
ATOM 1468 C CA . VAL A 1 205 ? -23.890 9.969 6.732 1.00 74.06 205 VAL A CA 1
ATOM 1469 C C . VAL A 1 205 ? -22.492 10.309 6.185 1.00 74.06 205 VAL A C 1
ATOM 1471 O O . VAL A 1 205 ? -22.263 10.274 4.980 1.00 74.06 205 VAL A O 1
ATOM 1474 N N . GLY A 1 206 ? -21.509 10.529 7.067 1.00 70.69 206 GLY A N 1
ATOM 1475 C CA . GLY A 1 206 ? -20.106 10.717 6.673 1.00 70.69 206 GLY A CA 1
ATOM 1476 C C . GLY A 1 206 ? -19.423 9.466 6.094 1.00 70.69 206 GLY A C 1
ATOM 1477 O O . GLY A 1 206 ? -18.368 9.583 5.478 1.00 70.69 206 GLY A O 1
ATOM 1478 N N . ASP A 1 207 ? -19.987 8.269 6.270 1.00 75.25 207 ASP A N 1
ATOM 1479 C CA . ASP A 1 207 ? -19.538 7.028 5.621 1.00 75.25 207 ASP A CA 1
ATOM 1480 C C . ASP A 1 207 ? -20.042 6.897 4.187 1.00 75.25 207 ASP A C 1
ATOM 1482 O O . ASP A 1 207 ? -19.306 6.406 3.333 1.00 75.25 207 ASP A O 1
ATOM 1486 N N . LEU A 1 208 ? -21.221 7.446 3.893 1.00 75.31 208 LEU A N 1
ATOM 1487 C CA . LEU A 1 208 ? -21.790 7.463 2.544 1.00 75.31 208 LEU A CA 1
ATOM 1488 C C . LEU A 1 208 ? -20.985 8.350 1.586 1.00 75.31 208 LEU A C 1
ATOM 1490 O O . LEU A 1 208 ? -20.746 7.972 0.445 1.00 75.31 208 LEU A O 1
ATOM 1494 N N . LEU A 1 209 ? -20.483 9.495 2.057 1.00 72.31 209 LEU A N 1
ATOM 1495 C CA . LEU A 1 209 ? -19.622 10.357 1.235 1.00 72.31 209 LEU A CA 1
ATOM 1496 C C . LEU A 1 209 ? -18.255 9.725 0.946 1.00 72.31 209 LEU A C 1
ATOM 1498 O O . LEU A 1 209 ? -17.680 9.955 -0.110 1.00 72.31 209 LEU A O 1
ATOM 1502 N N . HIS A 1 210 ? -17.739 8.900 1.856 1.00 76.19 210 HIS A N 1
ATOM 1503 C CA . HIS A 1 210 ? -16.509 8.154 1.598 1.00 76.19 210 HIS A CA 1
ATOM 1504 C C . HIS A 1 210 ? -16.705 6.969 0.668 1.00 76.19 210 HIS A C 1
ATOM 1506 O O . HIS A 1 210 ? -15.738 6.579 0.030 1.00 76.19 210 HIS A O 1
ATOM 1512 N N . LEU A 1 211 ? -17.920 6.420 0.577 1.00 79.62 211 LEU A N 1
ATOM 1513 C CA . LEU A 1 211 ? -18.276 5.397 -0.407 1.00 79.62 211 LEU A CA 1
ATOM 1514 C C . LEU A 1 211 ? -18.190 5.922 -1.845 1.00 79.62 211 LEU A C 1
ATOM 1516 O O . LEU A 1 211 ? -17.925 5.135 -2.748 1.00 79.62 211 LEU A O 1
ATOM 1520 N N . ALA A 1 212 ? -18.322 7.233 -2.065 1.00 80.00 212 ALA A N 1
ATOM 1521 C CA . ALA A 1 212 ? -18.155 7.814 -3.396 1.00 80.00 212 ALA A CA 1
ATOM 1522 C C . ALA A 1 212 ? -16.742 7.593 -3.968 1.00 80.00 212 ALA A C 1
ATOM 1524 O O . ALA A 1 212 ? -16.616 7.375 -5.166 1.00 80.00 212 ALA A O 1
ATOM 1525 N N . ALA A 1 213 ? -15.690 7.573 -3.140 1.00 78.88 213 ALA A N 1
ATOM 1526 C CA . ALA A 1 213 ? -14.319 7.341 -3.606 1.00 78.88 213 ALA A CA 1
ATOM 1527 C C . ALA A 1 213 ? -14.087 5.922 -4.184 1.00 78.88 213 ALA A C 1
ATOM 1529 O O . ALA A 1 213 ? -13.674 5.827 -5.340 1.00 78.88 213 ALA A O 1
ATOM 1530 N N . PRO A 1 214 ? -14.366 4.808 -3.468 1.00 78.31 214 PRO A N 1
ATOM 1531 C CA . PRO A 1 214 ? -14.237 3.468 -4.034 1.00 78.31 214 PRO A CA 1
ATOM 1532 C C . PRO A 1 214 ? -15.236 3.208 -5.161 1.00 78.31 214 PRO A C 1
ATOM 1534 O O . PRO A 1 214 ? -14.883 2.507 -6.100 1.00 78.31 214 PRO A O 1
ATOM 1537 N N . VAL A 1 215 ? -16.445 3.784 -5.116 1.00 81.31 215 VAL A N 1
ATOM 1538 C CA . VAL A 1 215 ? -17.415 3.664 -6.218 1.00 81.31 215 VAL A CA 1
ATOM 1539 C C . VAL A 1 215 ? -16.900 4.363 -7.474 1.00 81.31 215 VAL A C 1
ATOM 1541 O O . VAL A 1 215 ? -16.947 3.772 -8.547 1.00 81.31 215 VAL A O 1
ATOM 1544 N N . ALA A 1 216 ? -16.351 5.574 -7.357 1.00 80.56 216 ALA A N 1
ATOM 1545 C CA . ALA A 1 216 ? -15.748 6.278 -8.484 1.00 80.56 216 ALA A CA 1
ATOM 1546 C C . ALA A 1 216 ? -14.531 5.521 -9.039 1.00 80.56 216 ALA A C 1
ATOM 1548 O O . ALA A 1 216 ? -14.421 5.361 -10.248 1.00 80.56 216 ALA A O 1
ATOM 1549 N N . LEU A 1 217 ? -13.653 4.991 -8.178 1.00 77.75 217 LEU A N 1
ATOM 1550 C CA . LEU A 1 217 ? -12.510 4.173 -8.608 1.00 77.75 217 LEU A CA 1
ATOM 1551 C C . LEU A 1 217 ? -12.950 2.869 -9.294 1.00 77.75 217 LEU A C 1
ATOM 1553 O O . LEU A 1 217 ? -12.379 2.493 -10.315 1.00 77.75 217 LEU A O 1
ATOM 1557 N N . ALA A 1 218 ? -13.982 2.199 -8.776 1.00 77.06 218 ALA A N 1
ATOM 1558 C CA . ALA A 1 218 ? -14.556 1.015 -9.406 1.00 77.06 218 ALA A CA 1
ATOM 1559 C C . ALA A 1 218 ? -15.198 1.356 -10.758 1.00 77.06 218 ALA A C 1
ATOM 1561 O O . ALA A 1 218 ? -14.976 0.641 -11.731 1.00 77.06 218 ALA A O 1
ATOM 1562 N N . ALA A 1 219 ? -15.919 2.478 -10.847 1.00 75.75 219 ALA A N 1
ATOM 1563 C CA . ALA A 1 219 ? -16.492 2.966 -12.096 1.00 75.75 219 ALA A CA 1
ATOM 1564 C C . ALA A 1 219 ? -15.397 3.225 -13.140 1.00 75.75 219 ALA A C 1
ATOM 1566 O O . ALA A 1 219 ? -15.508 2.731 -14.259 1.00 75.75 219 ALA A O 1
ATOM 1567 N N . VAL A 1 220 ? -14.304 3.899 -12.757 1.00 73.06 220 VAL A N 1
ATOM 1568 C CA . VAL A 1 220 ? -13.123 4.113 -13.613 1.00 73.06 220 VAL A CA 1
ATOM 1569 C C . VAL A 1 220 ? -12.591 2.779 -14.136 1.00 73.06 220 VAL A C 1
ATOM 1571 O O . VAL A 1 220 ? -12.410 2.634 -15.337 1.00 73.06 220 VAL A O 1
ATOM 1574 N N . LEU A 1 221 ? -12.410 1.773 -13.275 1.00 69.94 221 LEU A N 1
ATOM 1575 C CA . LEU A 1 221 ? -11.939 0.449 -13.696 1.00 69.94 221 LEU A CA 1
ATOM 1576 C C . LEU A 1 221 ? -12.897 -0.260 -14.655 1.00 69.94 221 LEU A C 1
ATOM 1578 O O . LEU A 1 221 ? -12.455 -0.847 -15.638 1.00 69.94 221 LEU A O 1
ATOM 1582 N N . THR A 1 222 ? -14.202 -0.216 -14.387 1.00 67.81 222 THR A N 1
ATOM 1583 C CA . THR A 1 222 ? -15.201 -0.867 -15.248 1.00 67.81 222 THR A CA 1
ATOM 1584 C C . THR A 1 222 ? -15.347 -0.175 -16.602 1.00 67.81 222 THR A C 1
ATOM 1586 O O . THR A 1 222 ? -15.517 -0.849 -17.614 1.00 67.81 222 THR A O 1
ATOM 1589 N N . LEU A 1 223 ? -15.233 1.156 -16.633 1.00 65.81 223 LEU A N 1
ATOM 1590 C CA . LEU A 1 223 ? -15.375 1.968 -17.842 1.00 65.81 223 LEU A CA 1
ATOM 1591 C C . LEU A 1 223 ? -14.095 1.976 -18.689 1.00 65.81 223 LEU A C 1
ATOM 1593 O O . LEU A 1 223 ? -14.182 2.033 -19.913 1.00 65.81 223 LEU A O 1
ATOM 1597 N N . SER A 1 224 ? -12.922 1.885 -18.053 1.00 60.19 224 SER A N 1
ATOM 1598 C CA . SER A 1 224 ? -11.615 1.751 -18.715 1.00 60.19 224 SER A CA 1
ATOM 1599 C C . SER A 1 224 ? -11.230 0.298 -19.037 1.00 60.19 224 SER A C 1
ATOM 1601 O O . SER A 1 224 ? -10.220 0.070 -19.696 1.00 60.19 224 SER A O 1
ATOM 1603 N N . GLY A 1 225 ? -12.005 -0.680 -18.560 1.00 57.16 225 GLY A N 1
ATOM 1604 C CA . GLY A 1 225 ? -11.835 -2.108 -18.832 1.00 57.16 225 GLY A CA 1
ATOM 1605 C C . GLY A 1 225 ? -12.404 -2.552 -20.196 1.00 57.16 225 GLY A C 1
ATOM 1606 O O . GLY A 1 225 ? -12.601 -1.724 -21.084 1.00 57.16 225 GLY A O 1
ATOM 1607 N N . PRO A 1 226 ? -12.714 -3.853 -20.388 1.00 47.25 226 PRO A N 1
ATOM 1608 C CA . PRO A 1 226 ? -13.038 -4.464 -21.692 1.00 47.25 226 PRO A CA 1
ATOM 1609 C C . PRO A 1 226 ? -14.292 -3.908 -22.388 1.00 47.25 226 PRO A C 1
ATOM 1611 O O . PRO A 1 226 ? -14.556 -4.254 -23.535 1.00 47.25 226 PRO A O 1
ATOM 1614 N N . LEU A 1 227 ? -15.060 -3.049 -21.713 1.00 45.12 227 LEU A N 1
ATOM 1615 C CA . LEU A 1 227 ? -16.200 -2.343 -22.294 1.00 45.12 227 LEU A CA 1
ATOM 1616 C C . LEU A 1 227 ? -15.778 -1.164 -23.187 1.00 45.12 227 LEU A C 1
ATOM 1618 O O . LEU A 1 227 ? -16.606 -0.669 -23.942 1.00 45.12 227 LEU A O 1
ATOM 1622 N N . GLY A 1 228 ? -14.513 -0.723 -23.135 1.00 43.16 228 GLY A N 1
ATOM 1623 C CA . GLY A 1 228 ? -13.931 0.188 -24.128 1.00 43.16 228 GLY A CA 1
ATOM 1624 C C . GLY A 1 228 ? -14.595 1.565 -24.235 1.00 43.16 228 GLY A C 1
ATOM 1625 O O . GLY A 1 228 ? -14.368 2.274 -25.206 1.00 43.16 228 GLY A O 1
ATOM 1626 N N . LEU A 1 229 ? -15.407 1.986 -23.263 1.00 47.06 229 LEU A N 1
ATOM 1627 C CA . LEU A 1 229 ? -16.217 3.205 -23.388 1.00 47.06 229 LEU A CA 1
ATOM 1628 C C . LEU A 1 229 ? -15.408 4.504 -23.248 1.00 47.06 229 LEU A C 1
ATOM 1630 O O . LEU A 1 229 ? -15.926 5.577 -23.538 1.00 47.06 229 LEU A O 1
ATOM 1634 N N . THR A 1 230 ? -14.141 4.441 -22.830 1.00 45.00 230 THR A N 1
ATOM 1635 C CA . THR A 1 230 ? -13.260 5.620 -22.787 1.00 45.00 230 THR A CA 1
ATOM 1636 C C . THR A 1 230 ? -12.461 5.847 -24.070 1.00 45.00 230 THR A C 1
ATOM 1638 O O . THR A 1 230 ? -11.882 6.920 -24.214 1.00 45.00 230 THR A O 1
ATOM 1641 N N . SER A 1 231 ? -12.433 4.901 -25.020 1.00 44.12 231 SER A N 1
ATOM 1642 C CA . SER A 1 231 ? -11.783 5.143 -26.320 1.00 44.12 231 SER A CA 1
ATOM 1643 C C . SER A 1 231 ? -12.607 6.066 -27.227 1.00 44.12 231 SER A C 1
ATOM 1645 O O . SER A 1 231 ? -12.051 6.680 -28.130 1.00 44.12 231 SER A O 1
ATOM 1647 N N . THR A 1 232 ? -13.905 6.245 -26.958 1.00 43.06 232 THR A N 1
ATOM 1648 C CA . THR A 1 232 ? -14.802 7.085 -27.773 1.00 43.06 232 THR A CA 1
ATOM 1649 C C . THR A 1 232 ? -14.818 8.566 -27.380 1.00 43.06 232 THR A C 1
ATOM 1651 O O . THR A 1 232 ? -15.292 9.387 -28.157 1.00 43.06 232 THR A O 1
ATOM 1654 N N . LEU A 1 233 ? -14.261 8.939 -26.221 1.00 44.03 233 LEU A N 1
ATOM 1655 C CA . LEU A 1 233 ? -14.104 10.343 -25.793 1.00 44.03 233 LEU A CA 1
ATOM 1656 C C . LEU A 1 233 ? -12.691 10.901 -26.045 1.00 44.03 233 LEU A C 1
ATOM 1658 O O . LEU A 1 233 ? -12.414 12.049 -25.708 1.00 44.03 233 LEU A O 1
ATOM 1662 N N . SER A 1 234 ? -11.798 10.100 -26.633 1.00 42.91 234 SER A N 1
ATOM 1663 C CA . SER A 1 234 ? -10.388 10.434 -26.860 1.00 42.91 234 SER A CA 1
ATOM 1664 C C . SER A 1 234 ? -10.055 10.473 -28.356 1.00 42.91 234 SER A C 1
ATOM 1666 O O . SER A 1 234 ? -9.155 9.776 -28.811 1.00 42.91 234 SER A O 1
ATOM 1668 N N . SER A 1 235 ? -10.779 11.278 -29.137 1.00 38.53 235 SER A N 1
ATOM 1669 C CA . SER A 1 235 ? -10.533 11.456 -30.578 1.00 38.53 235 SER A CA 1
ATOM 1670 C C . SER A 1 235 ? -9.581 12.618 -30.909 1.00 38.53 235 SER A C 1
ATOM 1672 O O . SER A 1 235 ? -9.715 13.239 -31.961 1.00 38.53 235 SER A O 1
ATOM 1674 N N . THR A 1 236 ? -8.642 12.967 -30.027 1.00 40.25 236 THR A N 1
ATOM 1675 C CA . THR A 1 236 ? -7.634 14.002 -30.320 1.00 40.25 236 THR A CA 1
ATOM 1676 C C . THR A 1 236 ? -6.237 13.513 -29.953 1.00 40.25 236 THR A C 1
ATOM 1678 O O . THR A 1 236 ? -5.816 13.601 -28.800 1.00 40.25 236 THR A O 1
ATOM 1681 N N . ASP A 1 237 ? -5.535 13.022 -30.973 1.00 39.59 237 ASP A N 1
ATOM 1682 C CA . ASP A 1 237 ? -4.228 12.342 -30.989 1.00 39.59 237 ASP A CA 1
ATOM 1683 C C . ASP A 1 237 ? -3.000 13.171 -30.543 1.00 39.59 237 ASP A C 1
ATOM 1685 O O . ASP A 1 237 ? -1.872 12.861 -30.918 1.00 39.59 237 ASP A O 1
ATOM 1689 N N . LEU A 1 238 ? -3.154 14.239 -29.754 1.00 37.22 238 LEU A N 1
ATOM 1690 C CA . LEU A 1 238 ? -2.035 15.160 -29.470 1.00 37.22 238 LEU A CA 1
ATOM 1691 C C . LEU A 1 238 ? -1.764 15.449 -27.992 1.00 37.22 238 LEU A C 1
ATOM 1693 O O . LEU A 1 238 ? -0.794 16.135 -27.677 1.00 37.22 238 LEU A O 1
ATOM 1697 N N . LEU A 1 239 ? -2.549 14.895 -27.070 1.00 43.03 239 LEU A N 1
ATOM 1698 C CA . LEU A 1 239 ? -2.251 14.966 -25.641 1.00 43.03 239 LEU A CA 1
ATOM 1699 C C . LEU A 1 239 ? -2.168 13.541 -25.092 1.00 43.03 239 LEU A C 1
ATOM 1701 O O . LEU A 1 239 ? -3.088 12.763 -25.345 1.00 43.03 239 LEU A O 1
ATOM 1705 N N . PRO A 1 240 ? -1.107 13.175 -24.340 1.00 46.66 240 PRO A N 1
ATOM 1706 C CA . PRO A 1 240 ? -1.100 11.904 -23.628 1.00 46.66 240 PRO A CA 1
ATOM 1707 C C . PRO A 1 240 ? -2.385 11.858 -22.810 1.00 46.66 240 PRO A C 1
ATOM 1709 O O . PRO A 1 240 ? -2.645 12.796 -22.059 1.00 46.66 240 PRO A O 1
ATOM 1712 N N . THR A 1 241 ? -3.208 10.829 -23.020 1.00 57.78 241 THR A N 1
ATOM 1713 C CA . THR A 1 241 ? -4.528 10.653 -22.404 1.00 57.78 241 THR A CA 1
ATOM 1714 C C . THR A 1 241 ? -4.424 10.851 -20.899 1.00 57.78 241 THR A C 1
ATOM 1716 O O . THR A 1 241 ? -4.074 9.932 -20.155 1.00 57.78 241 THR A O 1
ATOM 1719 N N . VAL A 1 242 ? -4.660 12.083 -20.446 1.00 59.12 242 VAL A N 1
ATOM 1720 C CA . VAL A 1 242 ? -4.555 12.432 -19.037 1.00 59.12 242 VAL A CA 1
ATOM 1721 C C . VAL A 1 242 ? -5.649 11.636 -18.339 1.00 59.12 242 VAL A C 1
ATOM 1723 O O . VAL A 1 242 ? -6.812 11.731 -18.743 1.00 59.12 242 VAL A O 1
ATOM 1726 N N . PRO A 1 243 ? -5.324 10.837 -17.308 1.00 70.75 243 PRO A N 1
ATOM 1727 C CA . PRO A 1 243 ? -6.293 9.975 -16.653 1.00 70.75 243 PRO A CA 1
ATOM 1728 C C . PRO A 1 243 ? -7.164 10.798 -15.688 1.00 70.75 243 PRO A C 1
ATOM 1730 O O . PRO A 1 243 ? -7.265 10.484 -14.505 1.00 70.75 243 PRO A O 1
ATOM 1733 N N . TRP A 1 244 ? -7.808 11.856 -16.195 1.00 72.31 244 TRP A N 1
ATOM 1734 C CA . TRP A 1 244 ? -8.744 12.734 -15.494 1.00 72.31 244 TRP A CA 1
ATOM 1735 C C . TRP A 1 244 ? -9.747 11.997 -14.604 1.00 72.31 244 TRP A C 1
ATOM 1737 O O . TRP A 1 244 ? -9.906 12.421 -13.457 1.00 72.31 244 TRP A O 1
ATOM 1747 N N . PRO A 1 245 ? -10.386 10.889 -15.037 1.00 75.12 245 PRO A N 1
ATOM 1748 C CA . PRO A 1 245 ? -11.346 10.206 -14.177 1.00 75.12 245 PRO A CA 1
ATOM 1749 C C . PRO A 1 245 ? -10.664 9.511 -12.983 1.00 75.12 245 PRO A C 1
ATOM 1751 O O . PRO A 1 245 ? -11.208 9.514 -11.881 1.00 75.12 245 PRO A O 1
ATOM 1754 N N . LEU A 1 246 ? -9.433 9.011 -13.144 1.00 76.06 246 LEU A N 1
ATOM 1755 C CA . LEU A 1 246 ? -8.646 8.445 -12.043 1.00 76.06 246 LEU A CA 1
ATOM 1756 C C . LEU A 1 246 ? -8.124 9.539 -11.104 1.00 76.06 246 LEU A C 1
ATOM 1758 O O . LEU A 1 246 ? -8.183 9.378 -9.887 1.00 76.06 246 LEU A O 1
ATOM 1762 N N . ILE A 1 247 ? -7.659 10.664 -11.654 1.00 80.44 247 ILE A N 1
ATOM 1763 C CA . ILE A 1 247 ? -7.215 11.834 -10.884 1.00 80.44 247 ILE A CA 1
ATOM 1764 C C . ILE A 1 247 ? -8.372 12.362 -10.028 1.00 80.44 247 ILE A C 1
ATOM 1766 O O . ILE A 1 247 ? -8.207 12.534 -8.821 1.00 80.44 247 ILE A O 1
ATOM 1770 N N . GLY A 1 248 ? -9.552 12.552 -10.626 1.00 78.94 248 GLY A N 1
ATOM 1771 C CA . GLY A 1 248 ? -10.759 13.005 -9.933 1.00 78.94 248 GLY A CA 1
ATOM 1772 C C . GLY A 1 248 ? -11.256 12.019 -8.875 1.00 78.94 248 GLY A C 1
ATOM 1773 O O . GLY A 1 248 ? -11.645 12.431 -7.788 1.00 78.94 248 GLY A O 1
ATOM 1774 N N . ALA A 1 249 ? -11.193 10.711 -9.137 1.00 78.94 249 ALA A N 1
ATOM 1775 C CA . ALA A 1 249 ? -11.563 9.704 -8.142 1.00 78.94 249 ALA A CA 1
ATOM 1776 C C . ALA A 1 249 ? -10.567 9.649 -6.967 1.00 78.94 249 ALA A C 1
ATOM 1778 O O . ALA A 1 249 ? -10.971 9.508 -5.811 1.00 78.94 249 ALA A O 1
ATOM 1779 N N . ALA A 1 250 ? -9.267 9.806 -7.235 1.00 76.81 250 ALA A N 1
ATOM 1780 C CA . ALA A 1 250 ? -8.224 9.783 -6.213 1.00 76.81 250 ALA A CA 1
ATOM 1781 C C . ALA A 1 250 ? -8.293 10.988 -5.258 1.00 76.81 250 ALA A C 1
ATOM 1783 O O . ALA A 1 250 ? -8.050 10.822 -4.061 1.00 76.81 250 ALA A O 1
ATOM 1784 N N . THR A 1 251 ? -8.672 12.180 -5.737 1.00 83.75 251 THR A N 1
ATOM 1785 C CA . THR A 1 251 ? -8.806 13.383 -4.887 1.00 83.75 251 THR A CA 1
ATOM 1786 C C . THR A 1 251 ? -9.974 13.305 -3.902 1.00 83.75 251 THR A C 1
ATOM 1788 O O . THR A 1 251 ? -9.952 13.978 -2.869 1.00 83.75 251 THR A O 1
ATOM 1791 N N . LEU A 1 252 ? -10.964 12.438 -4.141 1.00 82.44 252 LEU A N 1
ATOM 1792 C CA . LEU A 1 252 ? -12.050 12.195 -3.185 1.00 82.44 252 LEU A CA 1
ATOM 1793 C C . LEU A 1 252 ? -11.551 11.551 -1.881 1.00 82.44 252 LEU A C 1
ATOM 1795 O O . LEU A 1 252 ? -12.170 11.734 -0.832 1.00 82.44 252 LEU A O 1
ATOM 1799 N N . ILE A 1 253 ? -10.417 10.839 -1.919 1.00 79.50 253 ILE A N 1
ATOM 1800 C CA . ILE A 1 253 ? -9.826 10.184 -0.744 1.00 79.50 253 ILE A CA 1
ATOM 1801 C C . ILE A 1 253 ? -9.398 11.216 0.319 1.00 79.50 253 ILE A C 1
ATOM 1803 O O . ILE A 1 253 ? -9.925 11.146 1.436 1.00 79.50 253 ILE A O 1
ATOM 1807 N N . PRO A 1 254 ? -8.503 12.188 0.035 1.00 79.56 254 PRO A N 1
ATOM 1808 C CA . PRO A 1 254 ? -8.133 13.207 1.015 1.00 79.56 254 PRO A CA 1
ATOM 1809 C C . PRO A 1 254 ? -9.323 14.088 1.415 1.00 79.56 254 PRO A C 1
ATOM 1811 O O . PRO A 1 254 ? -9.451 14.406 2.595 1.00 79.56 254 PRO A O 1
ATOM 1814 N N . LEU A 1 255 ? -10.238 14.418 0.492 1.00 79.12 255 LEU A N 1
ATOM 1815 C CA . LEU A 1 255 ? -11.438 15.215 0.799 1.00 79.12 255 LEU A CA 1
ATOM 1816 C C . LEU A 1 255 ? -12.343 14.546 1.835 1.00 79.12 255 LEU A C 1
ATOM 1818 O O . LEU A 1 255 ? -12.825 15.201 2.763 1.00 79.12 255 LEU A O 1
ATOM 1822 N N . GLY A 1 256 ? -12.556 13.237 1.699 1.00 72.81 256 GLY A N 1
ATOM 1823 C CA . GLY A 1 256 ? -13.273 12.476 2.706 1.00 72.81 256 GLY A CA 1
ATOM 1824 C C . GLY A 1 256 ? -12.541 12.525 4.050 1.00 72.81 256 GLY A C 1
ATOM 1825 O O . GLY A 1 256 ? -13.140 12.853 5.075 1.00 72.81 256 GLY A O 1
ATOM 1826 N N . VAL A 1 257 ? -11.235 12.233 4.048 1.00 74.88 257 VAL A N 1
ATOM 1827 C CA . VAL A 1 257 ? -10.439 12.138 5.281 1.00 74.88 257 VAL A CA 1
ATOM 1828 C C . VAL A 1 257 ? -10.416 13.463 6.047 1.00 74.88 257 VAL A C 1
ATOM 1830 O O . VAL A 1 257 ? -10.633 13.459 7.257 1.00 74.88 257 VAL A O 1
ATOM 1833 N N . VAL A 1 258 ? -10.243 14.594 5.358 1.00 77.19 258 VAL A N 1
ATOM 1834 C CA . VAL A 1 258 ? -10.245 15.934 5.971 1.00 77.19 258 VAL A CA 1
ATOM 1835 C C . VAL A 1 258 ? -11.587 16.256 6.625 1.00 77.19 258 VAL A C 1
ATOM 1837 O O . VAL A 1 258 ? -11.610 16.811 7.715 1.00 77.19 258 VAL A O 1
ATOM 1840 N N . ARG A 1 259 ? -12.717 15.859 6.029 1.00 67.69 259 ARG A N 1
ATOM 1841 C CA . ARG A 1 259 ? -14.045 16.083 6.632 1.00 67.69 259 ARG A CA 1
ATOM 1842 C C . ARG A 1 259 ? -14.305 15.256 7.900 1.00 67.69 259 ARG A C 1
ATOM 1844 O O . ARG A 1 259 ? -15.312 15.485 8.572 1.00 67.69 259 ARG A O 1
ATOM 1851 N N . ARG A 1 260 ? -13.456 14.270 8.209 1.00 64.44 260 ARG A N 1
ATOM 1852 C CA . ARG A 1 260 ? -13.568 13.413 9.404 1.00 64.44 260 ARG A CA 1
ATOM 1853 C C . ARG A 1 260 ? -12.587 13.751 10.523 1.00 64.44 260 ARG A C 1
ATOM 1855 O O . ARG A 1 260 ? -12.838 13.304 11.651 1.00 64.44 260 ARG A O 1
ATOM 1862 N N . ALA A 1 261 ? -11.487 14.428 10.192 1.00 58.88 261 ALA A N 1
ATOM 1863 C CA . ALA A 1 261 ? -10.488 14.907 11.145 1.00 58.88 261 ALA A CA 1
ATOM 1864 C C . ALA A 1 261 ? -11.096 15.985 12.052 1.00 58.88 261 ALA A C 1
ATOM 1866 O O . ALA A 1 261 ? -10.864 15.880 13.280 1.00 58.88 261 ALA A O 1
#

Sequence (261 aa):
MREGHPVVWLGTVCAVTTVAVGTTNLIGLAWLVACLASAGLLAAGPRRASFTVALGAALLTALWWTIATVALPTGAGPTLLSIPRWEPGPGVHFGGDLTLGAATNGLTRALSATAILLVLGLAGQMVGARSWLALTRLLGPLAPAAAPLACLGEACCEATAASSAARRRGLAARRFAPTRFLTAVAQLSRWQPSSAQNRLPRPRVGDLLHLAAPVALAAVLTLSGPLGLTSTLSSTDLLPTVPWPLIGAATLIPLGVVRRA

Foldseek 3Di:
DDFAFLVLLVLVLVLLLCCLVVDLDLLLLVLLLVLLVLLLVLLPFPLNLLLVVLQVVLVVLLVVLVQCLQQPPDDDADFPDFDDWDDPDPPDITTGTNHPGSVSVSSSSSSSSSSSSSSLSSSLRRHALLLLLLVLVVVPPCSLVCSLSSCQSVLSSVQVVVLVVCVVVVHPRDDRDVVSSVVSSVVRSPDDDDDPRNDRDDDDPLSVLSSQLSVLSVVLPVCVPPVVVVVVVPPDPPDDPDSVSSSVSSNSSSVSSNVVD

pLDDT: mean 78.93, std 12.72, range [37.22, 94.31]

Radius of gyration: 21.23 Å; chains: 1; bounding box: 52×36×61 Å

Secondary structure (DSSP, 8-state):
-PPPPHHHHHHHHHHHHHHHHH---HHHHHHHHHHHHHHHHHT--TTHHHHHHHHHHHHHHHHHHHHHHHHS----S-EEEEEEEEEEETTEEEEEEEEHHHHHHHHHHHHHHHHHHHHHHHHHHHS-HHHHHHHHGGGGGGHHHHHHHHTHHHHHHHHHHHHHHHHHTT----SS-HHHHHHHHHHHHH----SS--SPPPPPHHHHHHHHHHHHHHHHHHHHTTT-TTSTT---TTS----HHHHHHHHHHHHHHHTT-